Protein AF-A0AAW2RMV7-F1 (afdb_monomer_lite)

pLDDT: mean 80.66, std 19.2, range [28.12, 98.62]

Sequence (282 aa):
MGKAAREQLTRALNEHLNIIHETFQMLDQTPASSLEKVGWKEVIQMGEQVSKQATTVGMLYTGETPGVKALEENMVAYFNMLQGFLLLSHGSSMGAGPTLSSCIHETVKQVTDSSFMLLQEAVSSYGSQNKAQKLSIPRLVGAVWDACAALKKTPTTNVTAIGRAMTQVAVSMKDVLREMKELKPASSDPSDESSGEGSTKAVDKSNDDDDSCDGDLGNDLSPEEMKIVQLATAIVSEILVVVKELIRSITALLQQENSDGCAISVDSLEELLKLPRIWSTG

Foldseek 3Di:
DQPVLLVVLVVLLVVLLVVLVVLLVCLVPQDDPPAAQQALVVLLVLLVVLLVLLVVLLVLLPDDQHDSVSLSVSSVVNSVSLSVSSVSLSSLCHPADPLLSVLSSVLNVQLSVLSSQLSVLSSVCHPPPDPVSNPSSVVSSVSNVVSSVCSVVRDSDLLVSLLVLLVVLLVVLVVVLVVLVVAAAPPDDDPDDDDDDDDDDDDDDDDDDDDDDPDDDDPHDYPVVNVVSVVVSVVSVVVSVVSVVVSVVSVVVVVCVVPDDPPDPSVVSVVVSVVSVVVPPD

Secondary structure (DSSP, 8-state):
-HHHHHHHHHHHHHHHHHHHHHHHHGGGSPPPTTS----HHHHHHHHHHHHHHHHHHHHHTSSSPPPHHHHHHHHHHHHHHHHHHHHHHHHHTTT--HHHHHHHHHHHHHHHHHHHHHHHHHHHHTT---TTHHHHHHHHHHHHHHHHHHTTTS--SHHHHHHHHHHHHHHHHHHHHHHHHH--BPP--------------------------------PBPHHHHHHHHHHHHHHHHHHHHHHHHHHHHHHHHHHHTTS-----HHHHHHHHHHHHTTS--

InterPro domains:
  IPR026907 Cyclin-D1-binding protein 1-like [PTHR15492] (1-275)
  IPR049317 Cyclin-D1-binding protein 1-like, N-terminal [PF13324] (42-185)
  IPR049318 Cyclin-D1-binding protein 1-like, C-terminal [PF20936] (207-275)

Organism: NCBI:txid2727405

Radius of gyration: 30.05 Å; chains: 1; bounding box: 50×89×82 Å

Structure (mmCIF, N/CA/C/O backbone):
data_AF-A0AAW2RMV7-F1
#
_entry.id   AF-A0AAW2RMV7-F1
#
loop_
_atom_site.group_PDB
_atom_site.id
_atom_site.type_symbol
_atom_site.label_atom_id
_atom_site.label_alt_id
_atom_site.label_comp_id
_atom_site.label_asym_id
_atom_site.label_entity_id
_atom_site.label_seq_id
_atom_site.pdbx_PDB_ins_code
_atom_site.Cartn_x
_atom_site.Cartn_y
_atom_site.Cartn_z
_atom_site.occupancy
_atom_site.B_iso_or_equiv
_atom_site.auth_seq_id
_atom_site.auth_comp_id
_atom_site.auth_asym_id
_atom_site.auth_atom_id
_atom_site.pdbx_PDB_model_num
ATOM 1 N N . MET A 1 1 ? -20.349 15.100 29.005 1.00 57.53 1 MET A N 1
ATOM 2 C CA . MET A 1 1 ? -19.461 13.927 29.195 1.00 57.53 1 MET A CA 1
ATOM 3 C C . MET A 1 1 ? -18.541 13.634 28.005 1.00 57.53 1 MET A C 1
ATOM 5 O O . MET A 1 1 ? -17.475 13.089 28.237 1.00 57.53 1 MET A O 1
ATOM 9 N N . GLY A 1 2 ? -18.869 14.027 26.763 1.00 77.56 2 GLY A N 1
ATOM 10 C CA . GLY A 1 2 ? -18.046 13.684 25.586 1.00 77.56 2 GLY A CA 1
ATOM 11 C C . GLY A 1 2 ? -16.614 14.243 25.562 1.00 77.56 2 GLY A C 1
ATOM 12 O O . GLY A 1 2 ? -15.716 13.553 25.101 1.00 77.56 2 GLY A O 1
ATOM 13 N N . LYS A 1 3 ? -16.367 15.451 26.096 1.00 83.94 3 LYS A N 1
ATOM 14 C CA . LYS A 1 3 ? -15.040 16.098 26.020 1.00 83.94 3 LYS A CA 1
ATOM 15 C C . LYS A 1 3 ? -13.951 15.354 26.809 1.00 83.94 3 LYS A C 1
ATOM 17 O O . LYS A 1 3 ? -12.918 15.041 26.235 1.00 83.94 3 LYS A O 1
ATOM 22 N N . ALA A 1 4 ? -14.208 15.025 28.077 1.00 88.12 4 ALA A N 1
ATOM 23 C CA . ALA A 1 4 ? -13.249 14.306 28.925 1.00 88.12 4 ALA A CA 1
ATOM 24 C C . ALA A 1 4 ? -12.964 12.887 28.400 1.00 88.12 4 ALA A C 1
ATOM 26 O O . ALA A 1 4 ? -11.817 12.454 28.360 1.00 88.12 4 ALA A O 1
ATOM 27 N N . ALA A 1 5 ? -14.004 12.195 27.926 1.00 90.00 5 ALA A N 1
ATOM 28 C CA . ALA A 1 5 ? -13.872 10.891 27.281 1.00 90.00 5 ALA A CA 1
ATOM 29 C C . ALA A 1 5 ? -13.042 10.964 25.989 1.00 90.00 5 ALA A C 1
ATOM 31 O O . ALA A 1 5 ? -12.175 10.129 25.760 1.00 90.00 5 ALA A O 1
ATOM 32 N N . ARG A 1 6 ? -13.253 11.996 25.166 1.00 90.94 6 ARG A N 1
ATOM 33 C CA . ARG A 1 6 ? -12.448 12.223 23.964 1.00 90.94 6 ARG A CA 1
ATOM 34 C C . ARG A 1 6 ? -10.985 12.505 24.303 1.00 90.94 6 ARG A C 1
ATOM 36 O O . ARG A 1 6 ? -10.114 11.937 23.670 1.00 90.94 6 ARG A O 1
ATOM 43 N N . GLU A 1 7 ? -10.706 13.325 25.316 1.00 93.12 7 GLU A N 1
ATOM 44 C CA . GLU A 1 7 ? -9.334 13.601 25.777 1.00 93.12 7 GLU A CA 1
ATOM 45 C C . GLU A 1 7 ? -8.627 12.350 26.322 1.00 93.12 7 GLU A C 1
ATOM 47 O O . GLU A 1 7 ? -7.421 12.191 26.139 1.00 93.12 7 GLU A O 1
ATOM 52 N N . GLN A 1 8 ? -9.363 11.453 26.984 1.00 94.19 8 GLN A N 1
ATOM 53 C CA . GLN A 1 8 ? -8.859 10.140 27.388 1.00 94.19 8 GLN A CA 1
ATOM 54 C C . GLN A 1 8 ? -8.500 9.286 26.165 1.00 94.19 8 GLN A C 1
ATOM 56 O O . GLN A 1 8 ? -7.366 8.825 26.062 1.00 94.19 8 GLN A O 1
ATOM 61 N N . LEU A 1 9 ? -9.420 9.159 25.205 1.00 94.62 9 LEU A N 1
ATOM 62 C CA . LEU A 1 9 ? -9.194 8.417 23.962 1.00 94.62 9 LEU A CA 1
ATOM 63 C C . LEU A 1 9 ? -8.031 8.988 23.140 1.00 94.62 9 LEU A C 1
ATOM 65 O O . LEU A 1 9 ? -7.252 8.232 22.574 1.00 94.62 9 LEU A O 1
ATOM 69 N N . THR A 1 10 ? -7.878 10.314 23.091 1.00 95.62 10 THR A N 1
ATOM 70 C CA . THR A 1 10 ? -6.756 10.969 22.40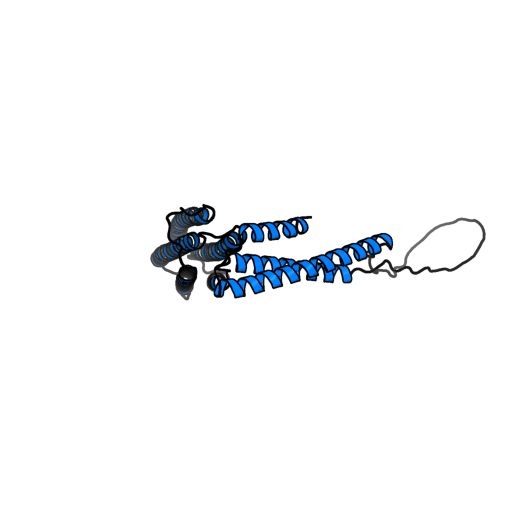5 1.00 95.62 10 THR A CA 1
ATOM 71 C C . THR A 1 10 ? -5.419 10.633 23.059 1.00 95.62 10 THR A C 1
ATOM 73 O O . THR A 1 10 ? -4.447 10.401 22.346 1.00 95.62 10 THR A O 1
ATOM 76 N N . ARG A 1 11 ? -5.351 10.580 24.396 1.00 95.44 11 ARG A N 1
ATOM 77 C CA . ARG A 1 11 ? -4.125 10.171 25.098 1.00 95.44 11 ARG A CA 1
ATOM 78 C C . ARG A 1 11 ? -3.759 8.721 24.786 1.00 95.44 11 ARG A C 1
ATOM 80 O O . ARG A 1 11 ? -2.639 8.488 24.346 1.00 95.44 11 ARG A O 1
ATOM 87 N N . ALA A 1 12 ? -4.717 7.800 24.909 1.00 94.44 12 ALA A N 1
ATOM 88 C CA . ALA A 1 12 ? -4.509 6.391 24.570 1.00 94.44 12 ALA A CA 1
ATOM 89 C C . ALA A 1 12 ? -4.070 6.209 23.104 1.00 94.44 12 ALA A C 1
ATOM 91 O O . ALA A 1 12 ? -3.127 5.477 22.815 1.00 94.44 12 ALA A O 1
ATOM 92 N N . LEU A 1 13 ? -4.701 6.937 22.176 1.00 96.44 13 LEU A N 1
ATOM 93 C CA . LEU A 1 13 ? -4.334 6.908 20.762 1.00 96.44 13 LEU A CA 1
ATOM 94 C C . LEU A 1 13 ? -2.888 7.356 20.540 1.00 96.44 13 LEU A C 1
ATOM 96 O O . LEU A 1 13 ? -2.147 6.675 19.840 1.00 96.44 13 LEU A O 1
ATOM 100 N N . ASN A 1 14 ? -2.475 8.474 21.136 1.00 95.94 14 ASN A N 1
ATOM 101 C CA . ASN A 1 14 ? -1.120 8.997 20.959 1.00 95.94 14 ASN A CA 1
ATOM 102 C C . ASN A 1 14 ? -0.045 8.045 21.500 1.00 95.94 14 ASN A C 1
ATOM 104 O O . ASN A 1 14 ? 1.003 7.905 20.874 1.00 95.94 14 ASN A O 1
ATOM 108 N N . GLU A 1 15 ? -0.303 7.366 22.622 1.00 95.00 15 GLU A N 1
ATOM 109 C CA . GLU A 1 15 ? 0.606 6.345 23.162 1.00 95.00 15 GLU A CA 1
ATOM 110 C C . GLU A 1 15 ? 0.829 5.214 22.150 1.00 95.00 15 GLU A C 1
ATOM 112 O O . GLU A 1 15 ? 1.970 4.862 21.847 1.00 95.00 15 GLU A O 1
ATOM 117 N N . HIS A 1 16 ? -0.247 4.704 21.549 1.00 94.69 16 HIS A N 1
ATOM 118 C CA . HIS A 1 16 ? -0.141 3.676 20.520 1.00 94.69 16 HIS A CA 1
ATOM 119 C C . HIS A 1 16 ? 0.500 4.171 19.217 1.00 94.69 16 HIS A C 1
ATOM 121 O O . HIS A 1 16 ? 1.302 3.449 18.624 1.00 94.69 16 HIS A O 1
ATOM 127 N N . LEU A 1 17 ? 0.179 5.390 18.767 1.00 94.44 17 LEU A N 1
ATOM 128 C CA . LEU A 1 17 ? 0.772 5.976 17.561 1.00 94.44 17 LEU A CA 1
ATOM 129 C C . LEU A 1 17 ? 2.296 6.075 17.679 1.00 94.44 17 LEU A C 1
ATOM 131 O O . LEU A 1 17 ? 2.991 5.750 16.719 1.00 94.44 17 LEU A O 1
ATOM 135 N N . ASN A 1 18 ? 2.810 6.456 18.851 1.00 94.12 18 ASN A N 1
ATOM 136 C CA . ASN A 1 18 ? 4.250 6.521 19.096 1.00 94.12 18 ASN A CA 1
ATOM 137 C C . ASN A 1 18 ? 4.907 5.138 18.978 1.00 94.12 18 ASN A C 1
ATOM 139 O O . ASN A 1 18 ? 5.884 4.995 18.247 1.00 94.12 18 ASN A O 1
ATOM 143 N N . ILE A 1 19 ? 4.325 4.106 19.602 1.00 93.69 19 ILE A N 1
ATOM 144 C CA . ILE A 1 19 ? 4.838 2.724 19.533 1.00 93.69 19 ILE A CA 1
ATOM 145 C C . ILE A 1 19 ? 4.877 2.220 18.086 1.00 93.69 19 ILE A C 1
ATOM 147 O O . ILE A 1 19 ? 5.853 1.601 17.653 1.00 93.69 19 ILE A O 1
ATOM 151 N N . ILE A 1 20 ? 3.819 2.478 17.315 1.00 94.81 20 ILE A N 1
ATOM 152 C CA . ILE A 1 20 ? 3.789 2.082 15.906 1.00 94.81 20 ILE A CA 1
ATOM 153 C C . ILE A 1 20 ? 4.795 2.876 15.090 1.00 94.81 20 ILE A C 1
ATOM 155 O O . ILE A 1 20 ? 5.429 2.288 14.225 1.00 94.81 20 ILE A O 1
ATOM 159 N N . HIS A 1 21 ? 4.967 4.171 15.345 1.00 93.25 21 HIS A N 1
ATOM 160 C CA . HIS A 1 21 ? 5.950 4.974 14.627 1.00 93.25 21 HIS A CA 1
ATOM 161 C C . HIS A 1 21 ? 7.375 4.457 14.864 1.00 93.25 21 HIS A C 1
ATOM 163 O O . HIS A 1 21 ? 8.118 4.264 13.905 1.00 93.25 21 HIS A O 1
ATOM 169 N N . GLU A 1 22 ? 7.725 4.139 16.112 1.00 91.62 22 GLU A N 1
ATOM 170 C CA . GLU A 1 22 ? 8.997 3.494 16.460 1.00 91.62 22 GLU A CA 1
ATOM 171 C C . GLU A 1 22 ? 9.147 2.129 15.772 1.00 91.62 22 GLU A C 1
ATOM 173 O O . GLU A 1 22 ? 10.191 1.823 15.199 1.00 91.62 22 GLU A O 1
ATOM 178 N N . THR A 1 23 ? 8.080 1.322 15.758 1.00 91.56 23 THR A N 1
ATOM 179 C CA . THR A 1 23 ? 8.082 0.017 15.077 1.00 91.56 23 THR A CA 1
ATOM 180 C C . THR A 1 23 ? 8.228 0.169 13.563 1.00 91.56 23 THR A C 1
ATOM 182 O O . THR A 1 23 ? 8.928 -0.609 12.924 1.00 91.56 23 THR A O 1
ATOM 185 N N . PHE A 1 24 ? 7.588 1.178 12.978 1.00 92.12 24 PHE A N 1
ATOM 186 C CA . PHE A 1 24 ? 7.631 1.461 11.551 1.00 92.12 24 PHE A CA 1
ATOM 187 C C . PHE A 1 24 ? 9.035 1.895 11.124 1.00 92.12 24 PHE A C 1
ATOM 189 O O . PHE A 1 24 ? 9.529 1.402 10.119 1.00 92.12 24 PHE A O 1
ATOM 196 N N . GLN A 1 25 ? 9.723 2.715 11.926 1.00 90.75 25 GLN A N 1
ATOM 197 C CA . GLN A 1 25 ? 11.123 3.089 11.683 1.00 90.75 25 GLN A CA 1
ATOM 198 C C . GLN A 1 25 ? 12.079 1.884 11.668 1.00 90.75 25 GLN A C 1
ATOM 200 O O . GLN A 1 25 ? 13.158 1.964 11.084 1.00 90.75 25 GLN A O 1
ATOM 205 N N . MET A 1 26 ? 11.710 0.745 12.269 1.00 85.94 26 MET A N 1
ATOM 206 C CA . MET A 1 26 ? 12.510 -0.477 12.132 1.00 85.94 26 MET A CA 1
ATOM 207 C C . MET A 1 26 ? 12.529 -1.009 10.692 1.00 85.94 26 MET A C 1
ATOM 209 O O . MET A 1 26 ? 13.478 -1.700 10.336 1.00 85.94 26 MET A O 1
ATOM 213 N N . LEU A 1 27 ? 11.548 -0.669 9.842 1.00 83.88 27 LEU A N 1
ATOM 214 C CA . LEU A 1 27 ? 11.550 -1.044 8.419 1.00 83.88 27 LEU A CA 1
ATOM 215 C C . LEU A 1 27 ? 12.723 -0.447 7.643 1.00 83.88 27 LEU A C 1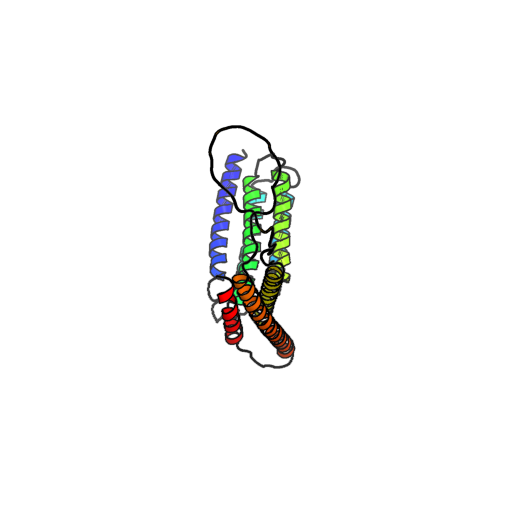
ATOM 217 O O . LEU A 1 27 ? 13.177 -1.063 6.682 1.00 83.88 27 LEU A O 1
ATOM 221 N N . ASP A 1 28 ? 13.228 0.705 8.080 1.00 81.62 28 ASP A N 1
ATOM 222 C CA . ASP A 1 28 ? 14.391 1.358 7.477 1.00 81.62 28 ASP A CA 1
ATOM 223 C C . ASP A 1 28 ? 15.716 0.710 7.910 1.00 81.62 28 ASP A C 1
ATOM 225 O O . ASP A 1 28 ? 16.774 0.981 7.340 1.00 81.62 28 ASP A O 1
ATOM 229 N N . GLN A 1 29 ? 15.680 -0.152 8.929 1.00 81.94 29 GLN A N 1
ATOM 230 C CA . GLN A 1 29 ? 16.861 -0.815 9.461 1.00 81.94 29 GLN A CA 1
ATOM 231 C C . GLN A 1 29 ? 17.076 -2.159 8.772 1.00 81.94 29 GLN A C 1
ATOM 233 O O . GLN A 1 29 ? 16.161 -2.978 8.663 1.00 81.94 29 GLN A O 1
ATOM 238 N N . THR A 1 30 ? 18.324 -2.427 8.380 1.00 73.50 30 THR A N 1
ATOM 239 C CA . THR A 1 30 ? 18.722 -3.735 7.854 1.00 73.50 30 THR A CA 1
ATOM 240 C C . THR A 1 30 ? 18.400 -4.819 8.886 1.00 73.50 30 THR A C 1
ATOM 242 O O . THR A 1 30 ? 18.932 -4.765 10.000 1.00 73.50 30 THR A O 1
ATOM 245 N N . PRO A 1 31 ? 17.555 -5.810 8.552 1.00 71.06 31 PRO A N 1
ATOM 246 C CA . PRO A 1 31 ? 17.256 -6.898 9.469 1.00 71.06 31 PRO A CA 1
ATOM 247 C C . PRO A 1 31 ? 18.530 -7.655 9.858 1.00 71.06 31 PRO A C 1
ATOM 249 O O . PRO A 1 31 ? 19.451 -7.800 9.049 1.00 71.06 31 PRO A O 1
ATOM 252 N N . ALA A 1 32 ? 18.589 -8.156 11.093 1.00 73.12 32 ALA A N 1
ATOM 253 C CA . ALA A 1 32 ? 19.739 -8.933 11.537 1.00 73.12 32 ALA A CA 1
ATOM 254 C C . ALA A 1 32 ? 19.898 -10.192 10.671 1.00 73.12 32 ALA A C 1
ATOM 256 O O . ALA A 1 32 ? 18.936 -10.913 10.418 1.00 73.12 32 ALA A O 1
ATOM 257 N N . SER A 1 33 ? 21.131 -10.494 10.262 1.00 63.88 33 SER A N 1
ATOM 258 C CA . SER A 1 33 ? 21.444 -11.617 9.366 1.00 63.88 33 SER A CA 1
ATOM 259 C C . SER A 1 33 ? 21.106 -13.001 9.934 1.00 63.88 33 SER A C 1
ATOM 261 O O . SER A 1 33 ? 21.109 -13.980 9.195 1.00 63.88 33 SER A O 1
ATOM 263 N N . SER A 1 34 ? 20.822 -13.093 11.236 1.00 68.62 34 SER A N 1
ATOM 264 C CA . SER A 1 34 ? 20.425 -14.320 11.928 1.00 68.62 34 SER A CA 1
ATOM 265 C C . SER A 1 34 ? 18.915 -14.585 11.935 1.00 68.62 34 SER A C 1
ATOM 267 O O . SER A 1 34 ? 18.504 -15.617 12.460 1.00 68.62 34 SER A O 1
ATOM 269 N N . LEU A 1 35 ? 18.082 -13.663 11.439 1.00 67.12 35 LEU A N 1
ATOM 270 C CA . LEU A 1 35 ? 16.628 -13.839 11.401 1.00 67.12 35 LEU A CA 1
ATOM 271 C C . LEU A 1 35 ? 16.202 -14.673 10.181 1.00 67.12 35 LEU A C 1
ATOM 273 O O . LEU A 1 35 ? 16.729 -14.523 9.080 1.00 67.12 35 LEU A O 1
ATOM 277 N N . GLU A 1 36 ? 15.216 -15.550 10.376 1.00 74.69 36 GLU A N 1
ATOM 278 C CA . GLU A 1 36 ? 14.624 -16.356 9.304 1.00 74.69 36 GLU A CA 1
ATOM 279 C C . GLU A 1 36 ? 13.638 -15.530 8.474 1.00 74.69 36 GLU A C 1
ATOM 281 O O . GLU A 1 36 ? 12.798 -14.808 9.020 1.00 74.69 36 GLU A O 1
ATOM 286 N N . LYS A 1 37 ? 13.745 -15.621 7.142 1.00 81.75 37 LYS A N 1
ATOM 287 C CA . LYS A 1 37 ? 12.892 -14.865 6.220 1.00 81.75 37 LYS A CA 1
ATOM 288 C C . LYS A 1 37 ? 11.435 -15.272 6.377 1.00 81.75 37 LYS A C 1
ATOM 290 O O . LYS A 1 37 ? 11.051 -16.387 6.041 1.00 81.75 37 LYS A O 1
ATOM 295 N N . VAL A 1 38 ? 10.633 -14.307 6.812 1.00 86.25 38 VAL A N 1
ATOM 296 C CA . VAL A 1 38 ? 9.178 -14.418 6.903 1.00 86.25 38 VAL A CA 1
ATOM 297 C C . VAL A 1 38 ? 8.590 -14.428 5.492 1.00 86.25 38 VAL A C 1
ATOM 299 O O . VAL A 1 38 ? 9.051 -13.715 4.593 1.00 86.25 38 VAL A O 1
ATOM 302 N N . GLY A 1 39 ? 7.575 -15.260 5.269 1.00 90.75 39 GLY A N 1
ATOM 303 C CA . GLY A 1 39 ? 6.912 -15.331 3.974 1.00 90.75 39 GLY A CA 1
ATOM 304 C C . GLY A 1 39 ? 5.955 -14.156 3.778 1.00 90.75 39 GLY A C 1
ATOM 305 O O . GLY A 1 39 ? 5.098 -13.906 4.619 1.00 90.75 39 GLY A O 1
ATOM 306 N N . TRP A 1 40 ? 5.972 -13.504 2.607 1.00 95.12 40 TRP A N 1
ATOM 307 C CA . TRP A 1 40 ? 5.030 -12.405 2.306 1.00 95.12 40 TRP A CA 1
ATOM 308 C C . TRP A 1 40 ? 3.547 -12.812 2.423 1.00 95.12 40 TRP A C 1
ATOM 310 O O . TRP A 1 40 ? 2.667 -11.990 2.668 1.00 95.12 40 TRP A O 1
ATOM 320 N N . LYS A 1 41 ? 3.246 -14.110 2.300 1.00 95.56 41 LYS A N 1
ATOM 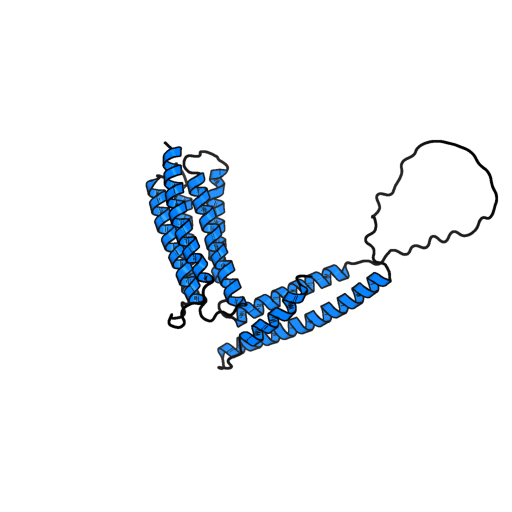321 C CA . LYS A 1 41 ? 1.904 -14.655 2.549 1.00 95.56 41 LYS A CA 1
ATOM 322 C C . LYS A 1 41 ? 1.422 -14.388 3.982 1.00 95.56 41 LYS A C 1
ATOM 324 O O . LYS A 1 41 ? 0.238 -14.119 4.172 1.00 95.56 41 LYS A O 1
ATOM 329 N N . GLU A 1 42 ? 2.316 -14.438 4.965 1.00 95.75 42 GLU A N 1
ATOM 330 C CA . GLU A 1 42 ? 2.008 -14.154 6.371 1.00 95.75 42 GLU A CA 1
ATOM 331 C C . GLU A 1 42 ? 1.706 -12.665 6.566 1.00 95.75 42 GLU A C 1
ATOM 333 O O . GLU A 1 42 ? 0.758 -12.318 7.269 1.00 95.75 42 GLU A O 1
ATOM 338 N N . VAL A 1 43 ? 2.421 -11.786 5.853 1.00 96.94 43 VAL A N 1
ATOM 339 C CA . VAL A 1 43 ? 2.135 -10.342 5.809 1.00 96.94 43 VAL A CA 1
ATOM 340 C C . VAL A 1 43 ? 0.743 -10.073 5.238 1.00 96.94 43 VAL A C 1
ATOM 342 O O . VAL A 1 43 ? -0.032 -9.330 5.837 1.00 96.94 43 VAL A O 1
ATOM 345 N N . ILE A 1 44 ? 0.383 -10.718 4.120 1.00 97.81 44 ILE A N 1
ATOM 346 C CA . ILE A 1 44 ? -0.959 -10.604 3.523 1.00 97.81 44 ILE A CA 1
ATOM 347 C C . ILE A 1 44 ? -2.029 -11.083 4.511 1.00 97.81 44 ILE A C 1
ATOM 349 O O . ILE A 1 44 ? -3.032 -10.398 4.707 1.00 97.81 44 ILE A O 1
ATOM 353 N N . GLN A 1 45 ? -1.820 -12.233 5.155 1.00 97.69 45 GLN A N 1
ATOM 354 C CA . GLN A 1 45 ? -2.763 -12.774 6.133 1.00 97.69 45 GLN A CA 1
ATOM 355 C C . GLN A 1 45 ? -2.935 -11.839 7.335 1.00 97.69 45 GLN A C 1
ATOM 357 O O . GLN A 1 45 ? -4.053 -11.669 7.824 1.00 97.69 45 GLN A O 1
ATOM 362 N N . MET A 1 46 ? -1.854 -11.212 7.804 1.00 97.88 46 MET A N 1
ATOM 363 C CA . MET A 1 46 ? -1.929 -10.225 8.876 1.00 97.88 46 MET A CA 1
ATOM 364 C C . MET A 1 46 ? -2.640 -8.943 8.422 1.00 97.88 46 MET A C 1
ATOM 366 O O . MET A 1 46 ? -3.486 -8.428 9.149 1.00 97.88 46 MET A O 1
ATOM 370 N N . GLY A 1 47 ? -2.400 -8.477 7.193 1.00 97.94 47 GLY A N 1
ATOM 371 C CA . GLY A 1 47 ? -3.155 -7.377 6.587 1.00 97.94 47 GLY A CA 1
ATOM 372 C C . GLY A 1 47 ? -4.661 -7.660 6.512 1.00 97.94 47 GLY A C 1
ATOM 373 O O . GLY A 1 47 ? -5.479 -6.785 6.787 1.00 97.94 47 GLY A O 1
ATOM 374 N N . GLU A 1 48 ? -5.064 -8.906 6.247 1.00 97.88 48 GLU A N 1
ATOM 375 C CA . GLU A 1 48 ? -6.476 -9.309 6.317 1.00 97.88 48 GLU A CA 1
ATOM 376 C C . GLU A 1 48 ? -7.045 -9.217 7.747 1.00 97.88 48 GLU A C 1
ATOM 378 O O . GLU A 1 48 ? -8.224 -8.897 7.911 1.00 97.88 48 GLU A O 1
ATOM 383 N N . GLN A 1 49 ? -6.236 -9.442 8.791 1.00 98.06 49 GLN A N 1
ATOM 384 C CA . GLN A 1 49 ? -6.660 -9.214 10.181 1.00 98.06 49 GLN A CA 1
ATOM 385 C C . GLN A 1 49 ? -6.798 -7.722 10.497 1.00 98.06 49 GLN A C 1
ATOM 387 O O . GLN A 1 49 ? -7.793 -7.330 11.104 1.00 98.06 49 GLN A O 1
ATOM 392 N N . VAL A 1 50 ? -5.872 -6.880 10.023 1.00 98.38 50 VAL A N 1
ATOM 393 C CA . VAL A 1 50 ? -5.983 -5.413 10.132 1.00 98.38 50 VAL A CA 1
ATOM 394 C C . VAL A 1 50 ? -7.275 -4.924 9.465 1.00 98.38 50 VAL A C 1
ATOM 396 O O . VAL A 1 50 ? -8.060 -4.201 10.075 1.00 98.38 50 VAL A O 1
ATOM 399 N N . SER A 1 51 ? -7.573 -5.407 8.256 1.00 98.06 51 SER A N 1
ATOM 400 C CA . SER A 1 51 ? -8.809 -5.094 7.525 1.00 98.06 51 SER A CA 1
ATOM 401 C C . SER A 1 51 ? -10.082 -5.532 8.268 1.00 98.06 51 SER A C 1
ATOM 403 O O . SER A 1 51 ? -11.083 -4.804 8.285 1.00 98.06 51 SER A O 1
ATOM 405 N N . LYS A 1 52 ? -10.073 -6.712 8.905 1.00 97.94 52 LYS A N 1
ATOM 406 C CA . LYS A 1 52 ? -11.185 -7.173 9.756 1.00 97.94 52 LYS A CA 1
ATOM 407 C C . LYS A 1 52 ? -11.349 -6.275 10.975 1.00 97.94 52 LYS A C 1
ATOM 409 O O . LYS A 1 52 ? -12.466 -5.878 11.291 1.00 97.94 52 LYS A O 1
ATOM 414 N N . GLN A 1 53 ? -10.248 -5.890 11.609 1.00 97.56 53 GLN A N 1
ATOM 415 C CA . GLN A 1 53 ? -10.281 -5.025 12.779 1.00 97.56 53 GLN A CA 1
ATOM 416 C C . GLN A 1 53 ? -10.774 -3.608 12.443 1.00 97.56 53 GLN A C 1
ATOM 418 O O . GLN A 1 53 ? -11.552 -3.040 13.209 1.00 97.56 53 GLN A O 1
ATOM 423 N N . ALA A 1 54 ? -10.447 -3.081 11.258 1.00 97.62 54 ALA A N 1
ATOM 424 C CA . ALA A 1 54 ? -11.041 -1.852 10.723 1.00 97.62 54 ALA A CA 1
ATOM 425 C C . ALA A 1 54 ? -12.559 -1.957 10.539 1.00 97.62 54 ALA A C 1
ATOM 427 O O . ALA A 1 54 ? -13.289 -1.010 10.825 1.00 97.62 54 ALA A O 1
ATOM 428 N N . THR A 1 55 ? -13.059 -3.129 10.144 1.00 96.69 55 THR A N 1
ATOM 429 C CA . THR A 1 55 ? -14.507 -3.380 10.074 1.00 96.69 55 THR A CA 1
ATOM 430 C C . THR A 1 55 ? -15.146 -3.278 11.457 1.00 96.69 55 THR A C 1
ATOM 432 O O . THR A 1 55 ? -16.186 -2.637 11.601 1.00 96.69 55 THR A O 1
ATOM 435 N N . THR A 1 56 ? -14.499 -3.831 12.488 1.00 95.50 56 THR A N 1
ATOM 436 C CA . THR A 1 56 ? -14.954 -3.705 13.879 1.00 95.50 56 THR A CA 1
ATOM 437 C C . THR A 1 56 ? -15.024 -2.239 14.313 1.00 95.50 56 THR A C 1
ATOM 439 O O . THR A 1 56 ? -16.032 -1.839 14.891 1.00 95.50 56 THR A O 1
ATOM 442 N N . VAL A 1 57 ? -14.015 -1.416 13.982 1.00 93.88 57 VAL A N 1
ATOM 443 C CA . VAL A 1 57 ? -14.060 0.043 14.223 1.00 93.88 57 VAL A CA 1
ATOM 444 C C . VAL A 1 57 ? -15.287 0.655 13.549 1.00 93.88 57 VAL A C 1
ATOM 446 O O . VAL A 1 57 ? -16.048 1.371 14.192 1.00 93.88 57 VAL A O 1
ATOM 449 N N . GLY A 1 58 ? -15.517 0.350 12.269 1.00 93.06 58 GLY A N 1
ATOM 450 C CA . GLY A 1 58 ? -16.670 0.861 11.525 1.00 93.06 58 GLY A CA 1
ATOM 451 C C . GLY A 1 58 ? -18.008 0.496 12.168 1.00 93.06 58 GLY A C 1
ATOM 452 O O . GLY A 1 58 ? -18.874 1.356 12.322 1.00 93.06 58 GLY A O 1
ATOM 453 N N . MET A 1 59 ? -18.156 -0.755 12.608 1.00 92.31 59 MET A N 1
ATOM 454 C CA . MET A 1 59 ? -19.363 -1.246 13.279 1.00 92.31 59 MET A CA 1
ATOM 455 C C . MET A 1 59 ? -19.627 -0.565 14.628 1.00 92.31 59 MET A C 1
ATOM 457 O O . MET A 1 59 ? -20.783 -0.378 14.997 1.00 92.31 59 MET A O 1
ATOM 461 N N . LEU A 1 60 ? -18.594 -0.123 15.352 1.00 90.44 60 LEU A N 1
ATOM 462 C CA . LEU A 1 60 ? -18.790 0.653 16.584 1.00 90.44 60 LEU A CA 1
ATOM 463 C C . LEU A 1 60 ? -19.494 1.997 16.329 1.00 90.44 60 LEU A C 1
ATOM 465 O O . LEU A 1 60 ? -20.122 2.536 17.236 1.00 90.44 60 LEU A O 1
ATOM 469 N N . TYR A 1 61 ? -19.425 2.522 15.103 1.00 87.50 61 TYR A N 1
ATOM 470 C CA . TYR A 1 61 ? -20.080 3.770 14.698 1.00 87.50 61 TYR A CA 1
ATOM 471 C C . TYR A 1 61 ? -21.402 3.544 13.951 1.00 87.50 61 TYR A C 1
ATOM 473 O O . TYR A 1 61 ? -22.065 4.512 13.562 1.00 87.50 61 TYR A O 1
ATOM 481 N N . THR A 1 62 ? -21.835 2.290 13.766 1.00 83.44 62 THR A N 1
ATOM 482 C CA . THR A 1 62 ? -23.166 1.992 13.227 1.00 83.44 62 THR A CA 1
ATOM 483 C C . THR A 1 62 ? -24.204 2.047 14.347 1.00 83.44 62 THR A C 1
ATOM 485 O O . THR A 1 62 ? -24.407 1.072 15.062 1.00 83.44 62 THR A O 1
ATOM 488 N N . GLY A 1 63 ? -24.871 3.194 14.503 1.00 76.94 63 GLY A N 1
ATOM 489 C CA . GLY A 1 63 ? -25.991 3.359 15.437 1.00 76.94 63 GLY A CA 1
ATOM 490 C C . GLY A 1 63 ? -25.775 4.471 16.461 1.00 76.94 63 GLY A C 1
ATOM 491 O O . GLY A 1 63 ? -25.722 5.650 16.095 1.00 76.94 63 GLY A O 1
ATOM 492 N N . GLU A 1 64 ? -25.738 4.093 17.740 1.00 78.31 64 GLU A N 1
ATOM 493 C CA . GLU A 1 64 ? -25.539 4.999 18.875 1.00 78.31 64 GLU A CA 1
ATOM 494 C C . GLU A 1 64 ? -24.067 5.403 19.046 1.00 78.31 64 GLU A C 1
ATOM 496 O O . GLU A 1 64 ? -23.180 4.918 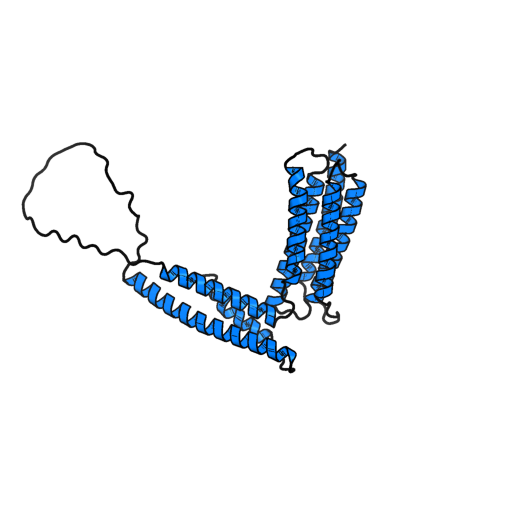18.348 1.00 78.31 64 GLU A O 1
ATOM 501 N N . THR A 1 65 ? -23.803 6.332 19.972 1.00 81.56 65 THR A N 1
ATOM 502 C CA . THR A 1 65 ? -22.419 6.717 20.282 1.00 81.56 65 THR A CA 1
ATOM 503 C C . THR A 1 65 ? -21.699 5.508 20.887 1.00 81.56 65 THR A C 1
ATOM 505 O O . THR A 1 65 ? -22.209 4.959 21.867 1.00 81.56 65 THR A O 1
ATOM 508 N N . PRO A 1 66 ? -20.533 5.097 20.360 1.00 86.38 66 PRO A N 1
ATOM 509 C CA . PRO A 1 66 ? -19.787 3.977 20.920 1.00 86.38 66 PRO A CA 1
ATOM 510 C C . PRO A 1 66 ? -19.422 4.220 22.387 1.00 86.38 66 PRO A C 1
ATOM 512 O O . PRO A 1 66 ? -19.224 5.356 22.815 1.00 86.38 66 PRO A O 1
ATOM 515 N N . GLY A 1 67 ? -19.306 3.152 23.175 1.00 88.88 67 GLY A N 1
ATOM 516 C CA . GLY A 1 67 ? -18.797 3.252 24.542 1.00 88.88 67 GLY A CA 1
ATOM 517 C C . GLY A 1 67 ? -17.289 3.517 24.556 1.00 88.88 67 GLY A C 1
ATOM 518 O O . GLY A 1 67 ? -16.552 2.873 23.812 1.00 88.88 67 GLY A O 1
ATOM 519 N N . VAL A 1 68 ? -16.815 4.406 25.440 1.00 91.44 68 VAL A N 1
ATOM 520 C CA . VAL A 1 68 ? -15.376 4.730 25.598 1.00 91.44 68 VAL A CA 1
ATOM 521 C C . VAL A 1 68 ? -14.527 3.470 25.735 1.00 91.44 68 VAL A C 1
ATOM 523 O O . VAL A 1 68 ? -13.570 3.287 24.995 1.00 91.44 68 VAL A O 1
ATOM 526 N N . LYS A 1 69 ? -14.928 2.568 26.637 1.00 92.38 69 LYS A N 1
ATOM 527 C CA . LYS A 1 69 ? -14.194 1.332 26.917 1.00 92.38 69 LYS A CA 1
ATOM 528 C C . LYS A 1 69 ? -14.106 0.414 25.693 1.00 92.38 69 LYS A C 1
ATOM 530 O O . LYS A 1 69 ? -13.052 -0.146 25.431 1.00 92.38 69 LYS A O 1
ATOM 535 N N . ALA A 1 70 ? -15.187 0.306 24.918 1.00 92.31 70 ALA A N 1
ATOM 536 C CA . ALA A 1 70 ? -15.199 -0.501 23.699 1.00 92.31 70 ALA A CA 1
ATOM 537 C C . ALA A 1 70 ? -14.246 0.067 22.635 1.00 92.31 70 ALA A C 1
ATOM 539 O O . ALA A 1 70 ? -13.586 -0.689 21.929 1.00 92.31 70 ALA A O 1
ATOM 540 N N . LEU A 1 71 ? -14.148 1.396 22.542 1.00 92.88 71 LEU A N 1
ATOM 541 C CA . LEU A 1 71 ? -13.188 2.082 21.679 1.00 92.88 71 LEU A CA 1
ATOM 542 C C . LEU A 1 71 ? -11.741 1.866 22.128 1.00 92.88 71 LEU A C 1
ATOM 544 O O . LEU A 1 71 ? -10.898 1.585 21.284 1.00 92.88 71 LEU A O 1
ATOM 548 N N . GLU A 1 72 ? -11.452 1.962 23.426 1.00 94.50 72 GLU A N 1
ATOM 549 C CA . GLU A 1 72 ? -10.111 1.702 23.972 1.00 94.50 72 GLU A CA 1
ATOM 550 C C . GLU A 1 72 ? -9.675 0.252 23.736 1.00 94.50 72 GLU A C 1
ATOM 552 O O . GLU A 1 72 ? -8.598 0.010 23.197 1.00 94.50 72 GLU A O 1
ATOM 557 N N . GLU A 1 73 ? -10.525 -0.723 24.066 1.00 94.69 73 GLU A N 1
ATOM 558 C CA . GLU A 1 73 ? -10.239 -2.147 23.844 1.00 94.69 73 GLU A CA 1
ATOM 559 C C . GLU A 1 73 ? -10.041 -2.456 22.355 1.00 94.69 73 GLU A C 1
ATOM 561 O O . GLU A 1 73 ? -9.130 -3.197 21.976 1.00 94.69 73 GLU A O 1
ATOM 566 N N . ASN A 1 74 ? -10.865 -1.853 21.493 1.00 94.19 74 ASN A N 1
ATOM 567 C CA . ASN A 1 74 ? -10.723 -1.995 20.052 1.00 94.19 74 ASN A CA 1
ATOM 568 C C . ASN A 1 74 ? -9.412 -1.386 19.539 1.00 94.19 74 ASN A C 1
ATOM 570 O O . ASN A 1 74 ? -8.754 -2.010 18.708 1.00 94.19 74 ASN A O 1
ATOM 574 N N . MET A 1 75 ? -9.027 -0.216 20.052 1.00 95.38 75 MET A N 1
ATOM 575 C CA . MET A 1 75 ? -7.790 0.478 19.707 1.00 95.38 75 MET A CA 1
ATOM 576 C C . MET A 1 75 ? -6.566 -0.361 20.082 1.00 95.38 75 MET A C 1
ATOM 578 O O . MET A 1 75 ? -5.707 -0.583 19.232 1.00 95.38 75 MET A O 1
ATOM 582 N N . VAL A 1 76 ? -6.535 -0.921 21.295 1.00 96.25 76 VAL A N 1
ATOM 583 C CA . VAL A 1 76 ? -5.478 -1.848 21.734 1.00 96.25 76 VAL A CA 1
ATOM 584 C C . VAL A 1 76 ? -5.387 -3.051 20.794 1.00 96.25 76 VAL A C 1
ATOM 586 O O . VAL A 1 76 ? -4.309 -3.376 20.297 1.00 96.25 76 VAL A O 1
ATOM 589 N N . ALA A 1 77 ? -6.518 -3.701 20.500 1.00 96.69 77 ALA A N 1
ATOM 590 C CA . ALA A 1 77 ? -6.545 -4.844 19.591 1.00 96.69 77 ALA A CA 1
ATOM 591 C C . ALA A 1 77 ? -6.074 -4.472 18.172 1.00 96.69 77 ALA A C 1
ATOM 593 O O . ALA A 1 77 ? -5.318 -5.225 17.561 1.00 96.69 77 ALA A O 1
ATOM 594 N N . TYR A 1 78 ? -6.472 -3.302 17.665 1.00 97.94 78 TYR A N 1
ATOM 595 C CA . TYR A 1 78 ? -6.051 -2.790 16.361 1.00 97.94 78 TYR A CA 1
ATOM 596 C C . TYR A 1 78 ? -4.546 -2.579 16.302 1.00 97.94 78 TYR A C 1
ATOM 598 O O . TYR A 1 78 ? -3.887 -3.082 15.392 1.00 97.94 78 TYR A O 1
ATOM 606 N N . PHE A 1 79 ? -3.990 -1.865 17.274 1.00 96.69 79 PHE A N 1
ATOM 607 C CA . PHE A 1 79 ? -2.571 -1.556 17.278 1.00 96.69 79 PHE A CA 1
ATOM 608 C C . PHE A 1 79 ? -1.695 -2.785 17.495 1.00 96.69 79 PHE A C 1
ATOM 610 O O . PHE A 1 79 ? -0.646 -2.875 16.869 1.00 96.69 79 PHE A O 1
ATOM 617 N N . ASN A 1 80 ? -2.154 -3.781 18.254 1.00 96.25 80 ASN A N 1
ATOM 618 C CA . ASN A 1 80 ? -1.457 -5.064 18.349 1.00 96.25 80 ASN A CA 1
ATOM 619 C C . ASN A 1 80 ? -1.399 -5.789 16.991 1.00 96.25 80 ASN A C 1
ATOM 621 O O . ASN A 1 80 ? -0.352 -6.319 16.619 1.00 96.25 80 ASN A O 1
ATOM 625 N N . MET A 1 81 ? -2.495 -5.780 16.220 1.00 97.06 81 MET A N 1
ATOM 626 C CA . MET A 1 81 ? -2.512 -6.352 14.863 1.00 97.06 81 MET A CA 1
ATOM 627 C C . MET A 1 81 ? -1.600 -5.570 13.914 1.00 97.06 81 MET A C 1
ATOM 629 O O . MET A 1 81 ? -0.850 -6.168 13.144 1.00 97.06 81 MET A O 1
ATOM 633 N N . LEU A 1 82 ? -1.629 -4.236 13.991 1.00 97.19 82 LEU A N 1
ATOM 634 C CA . LEU A 1 82 ? -0.791 -3.373 13.164 1.00 97.19 82 LEU A CA 1
ATOM 635 C C . LEU A 1 82 ? 0.698 -3.543 13.498 1.00 97.19 82 LEU A C 1
ATOM 637 O O . LEU A 1 82 ? 1.519 -3.639 12.593 1.00 97.19 82 LEU A O 1
ATOM 641 N N . GLN A 1 83 ? 1.051 -3.668 14.777 1.00 95.94 83 GLN A N 1
ATOM 642 C CA . GLN A 1 83 ? 2.419 -3.952 15.204 1.00 95.94 83 GLN A CA 1
ATOM 643 C C . GLN A 1 83 ? 2.889 -5.318 14.687 1.00 95.94 83 GLN A C 1
ATOM 645 O O . GLN A 1 83 ? 3.974 -5.416 14.117 1.00 95.94 83 GLN A O 1
ATOM 650 N N . GLY A 1 84 ? 2.058 -6.360 14.809 1.00 95.94 84 GLY A N 1
ATOM 651 C CA . GLY A 1 84 ? 2.350 -7.677 14.234 1.00 95.94 84 GLY A CA 1
ATOM 652 C C . GLY A 1 84 ? 2.549 -7.626 12.716 1.00 95.94 84 GLY A C 1
ATOM 653 O O . GLY A 1 84 ? 3.477 -8.238 12.190 1.00 95.94 84 GLY A O 1
ATOM 654 N N . PHE A 1 85 ? 1.732 -6.841 12.010 1.00 97.69 85 PHE A N 1
ATOM 655 C CA . PHE A 1 85 ? 1.877 -6.596 10.574 1.00 97.69 85 PHE A CA 1
ATOM 656 C C . PHE A 1 85 ? 3.224 -5.948 10.224 1.00 97.69 85 PHE A C 1
ATOM 658 O O . PHE A 1 85 ? 3.893 -6.408 9.296 1.00 97.69 85 PHE A O 1
ATOM 665 N N . LEU A 1 86 ? 3.652 -4.927 10.972 1.00 96.12 86 LEU A N 1
ATOM 666 C CA . LEU A 1 86 ? 4.942 -4.268 10.752 1.00 96.12 86 LEU A CA 1
ATOM 667 C C . LEU A 1 86 ? 6.123 -5.214 10.979 1.00 96.12 86 LEU A C 1
ATOM 669 O O . LEU A 1 86 ? 7.031 -5.261 10.153 1.00 96.12 86 LEU A O 1
ATOM 673 N N . LEU A 1 87 ? 6.083 -6.011 12.048 1.00 93.56 87 LEU A N 1
ATOM 674 C CA . LEU A 1 87 ? 7.136 -6.982 12.359 1.00 93.56 87 LEU A CA 1
ATOM 675 C C . LEU A 1 87 ? 7.263 -8.060 11.272 1.00 93.56 87 LEU A C 1
ATOM 677 O O . LEU A 1 87 ? 8.368 -8.365 10.827 1.00 93.56 87 LEU A O 1
ATOM 681 N N . LEU A 1 88 ? 6.139 -8.603 10.789 1.00 94.19 88 LEU A N 1
ATOM 682 C CA . LEU A 1 88 ? 6.146 -9.571 9.683 1.00 94.19 88 LEU A CA 1
ATOM 683 C C . LEU A 1 88 ? 6.640 -8.941 8.374 1.00 94.19 88 LEU A C 1
ATOM 685 O O . LEU A 1 88 ? 7.339 -9.591 7.591 1.00 94.19 88 LEU A O 1
ATOM 689 N N . SER A 1 89 ? 6.291 -7.674 8.137 1.00 94.62 89 SER A N 1
ATOM 690 C CA . SER A 1 89 ? 6.744 -6.926 6.962 1.00 94.62 89 SER A CA 1
ATOM 691 C C . SER A 1 89 ? 8.257 -6.722 6.986 1.00 94.62 89 SER A C 1
ATOM 693 O O . SER A 1 89 ? 8.919 -6.984 5.985 1.00 94.62 89 SER A O 1
ATOM 695 N N . HIS A 1 90 ? 8.814 -6.351 8.143 1.00 91.81 90 HIS A N 1
ATOM 696 C CA . HIS A 1 90 ? 10.260 -6.231 8.348 1.00 91.81 90 HIS A CA 1
ATOM 697 C C . HIS A 1 90 ? 10.990 -7.551 8.090 1.00 91.81 90 HIS A C 1
ATOM 699 O O . HIS A 1 90 ? 11.939 -7.586 7.307 1.00 91.81 90 HIS A O 1
ATOM 705 N N . GLY A 1 91 ? 10.488 -8.659 8.646 1.00 90.56 91 GLY A N 1
ATOM 706 C CA . GLY A 1 91 ? 11.044 -9.990 8.386 1.00 90.56 91 GLY A CA 1
ATOM 707 C C . GLY A 1 91 ? 10.963 -10.410 6.912 1.00 90.56 91 GLY A C 1
ATOM 708 O O . GLY A 1 91 ? 11.843 -11.112 6.413 1.00 90.56 91 GLY A O 1
ATOM 709 N N . SER A 1 92 ? 9.945 -9.953 6.180 1.00 89.62 92 SER A N 1
ATOM 710 C CA . SER A 1 92 ? 9.795 -10.255 4.750 1.00 89.62 92 SER A CA 1
ATOM 711 C C . SER A 1 92 ? 10.727 -9.434 3.853 1.00 89.62 92 SER A C 1
ATOM 713 O O . SER A 1 92 ? 11.062 -9.880 2.752 1.00 89.62 92 SER A O 1
ATOM 715 N N . SER A 1 93 ? 11.193 -8.274 4.328 1.00 88.62 93 SER A N 1
ATOM 716 C CA . SER A 1 93 ? 12.188 -7.432 3.648 1.00 88.62 93 SER A CA 1
ATOM 717 C C . SER A 1 93 ? 13.607 -8.013 3.685 1.00 88.62 93 SER A C 1
ATOM 719 O O . SER A 1 93 ? 14.526 -7.445 3.096 1.00 88.62 93 SER A O 1
ATOM 721 N N . MET A 1 94 ? 13.826 -9.158 4.338 1.00 86.31 94 MET A N 1
ATOM 722 C CA . MET A 1 94 ? 15.144 -9.791 4.368 1.00 86.31 94 MET A CA 1
ATOM 723 C C . MET A 1 94 ? 15.614 -10.240 2.981 1.00 86.31 94 MET A C 1
ATOM 725 O O . MET A 1 94 ? 14.936 -10.985 2.261 1.00 86.31 94 MET A O 1
ATOM 729 N N . GLY A 1 95 ? 16.807 -9.764 2.612 1.00 83.69 95 GLY A N 1
ATOM 730 C CA . GLY A 1 95 ? 17.396 -9.954 1.285 1.00 83.69 95 GLY A CA 1
ATOM 731 C C . GLY A 1 95 ? 16.753 -9.101 0.184 1.00 83.69 95 GLY A C 1
ATOM 732 O O . GLY A 1 95 ? 17.010 -9.344 -0.997 1.00 83.69 95 GLY A O 1
ATOM 733 N N . ALA A 1 96 ? 15.901 -8.132 0.533 1.00 87.88 96 ALA A N 1
ATOM 734 C CA . ALA A 1 96 ? 15.375 -7.176 -0.430 1.00 87.88 96 ALA A CA 1
ATOM 735 C C . ALA A 1 96 ? 16.460 -6.170 -0.837 1.00 87.88 96 ALA A C 1
ATOM 737 O O . ALA A 1 96 ? 17.080 -5.528 0.009 1.00 87.88 96 ALA A O 1
ATOM 738 N N . GLY A 1 97 ? 16.662 -6.022 -2.145 1.00 88.00 97 GLY A N 1
ATOM 739 C CA . GLY A 1 97 ? 17.402 -4.907 -2.720 1.00 88.00 97 GLY A CA 1
ATOM 740 C C . GLY A 1 97 ? 16.622 -3.594 -2.572 1.00 88.00 97 GLY A C 1
ATOM 741 O O . GLY A 1 97 ? 15.442 -3.611 -2.194 1.00 88.00 97 GLY A O 1
ATOM 742 N N . PRO A 1 98 ? 17.250 -2.444 -2.871 1.00 89.75 98 PRO A N 1
ATOM 743 C CA . PRO A 1 98 ? 16.641 -1.125 -2.712 1.00 89.75 98 PRO A CA 1
ATOM 744 C C . PRO A 1 98 ? 15.261 -0.985 -3.364 1.00 89.75 98 PRO A C 1
ATOM 746 O O . PRO A 1 98 ? 14.357 -0.400 -2.766 1.00 89.75 98 PRO A O 1
ATOM 749 N N . THR A 1 99 ? 15.065 -1.545 -4.561 1.00 91.25 99 THR A N 1
ATOM 750 C CA . THR A 1 99 ? 13.797 -1.410 -5.286 1.00 91.25 99 THR A CA 1
ATOM 751 C C . THR A 1 99 ? 12.682 -2.218 -4.630 1.00 91.25 99 THR A C 1
ATOM 753 O O . THR A 1 99 ? 11.589 -1.693 -4.411 1.00 91.25 99 THR A O 1
ATOM 756 N N . LEU A 1 100 ? 12.946 -3.475 -4.256 1.00 91.88 100 LEU A N 1
ATOM 757 C CA . LEU A 1 100 ? 11.960 -4.293 -3.543 1.00 91.88 100 LEU A CA 1
ATOM 758 C C . LEU A 1 100 ? 11.644 -3.710 -2.162 1.00 91.88 100 LEU A C 1
ATOM 760 O O . LEU A 1 100 ? 10.472 -3.616 -1.801 1.00 91.88 100 LEU A O 1
ATOM 764 N N . SER A 1 101 ? 12.673 -3.289 -1.421 1.00 92.19 101 SER A N 1
ATOM 765 C CA . SER A 1 101 ? 12.517 -2.669 -0.102 1.00 92.19 101 SER A CA 1
ATOM 766 C C . SER A 1 101 ? 11.629 -1.426 -0.183 1.00 92.19 101 SER A C 1
ATOM 768 O O . SER A 1 101 ? 10.662 -1.312 0.566 1.00 92.19 101 SER A O 1
ATOM 770 N N . SER A 1 102 ? 11.853 -0.561 -1.181 1.00 92.62 102 SER A N 1
ATOM 771 C CA . SER A 1 102 ? 11.006 0.608 -1.436 1.00 92.62 102 SER A CA 1
ATOM 772 C C . SER A 1 102 ? 9.543 0.231 -1.701 1.00 92.62 102 SER A C 1
ATOM 774 O O . SER A 1 102 ? 8.651 0.868 -1.148 1.00 92.62 102 SER A O 1
ATOM 776 N N . CYS A 1 103 ? 9.272 -0.797 -2.517 1.00 93.94 103 CYS A N 1
ATOM 777 C CA . CYS A 1 103 ? 7.901 -1.249 -2.788 1.00 93.94 103 CYS A CA 1
ATOM 778 C C . CYS A 1 103 ? 7.201 -1.810 -1.539 1.00 93.94 103 CYS A C 1
ATOM 780 O O . CYS A 1 103 ? 6.008 -1.566 -1.329 1.00 93.94 103 CYS A O 1
ATOM 782 N N . ILE A 1 104 ? 7.928 -2.579 -0.721 1.00 94.50 104 ILE A N 1
ATOM 783 C CA . ILE A 1 104 ? 7.416 -3.102 0.549 1.00 94.50 104 ILE A CA 1
ATOM 784 C C . ILE A 1 104 ? 7.113 -1.934 1.484 1.00 94.50 104 ILE A C 1
ATOM 786 O O . ILE A 1 104 ? 5.981 -1.810 1.949 1.00 94.50 104 ILE A O 1
ATOM 790 N N . HIS A 1 105 ? 8.086 -1.049 1.697 1.00 94.44 105 HIS A N 1
ATOM 791 C CA . HIS A 1 105 ? 7.960 0.104 2.576 1.00 94.44 105 HIS A CA 1
ATOM 792 C C . HIS A 1 105 ? 6.769 0.989 2.185 1.00 94.44 105 HIS A C 1
ATOM 794 O O . HIS A 1 105 ? 5.955 1.334 3.036 1.00 94.44 105 HIS A O 1
ATOM 800 N N . GLU A 1 106 ? 6.603 1.301 0.897 1.00 95.12 106 GLU A N 1
ATOM 801 C CA . GLU A 1 106 ? 5.470 2.086 0.395 1.00 95.12 106 GLU A CA 1
ATOM 802 C C . GLU A 1 106 ? 4.118 1.424 0.704 1.00 95.12 106 GLU A C 1
ATOM 804 O O . GLU A 1 106 ? 3.210 2.076 1.224 1.00 95.12 106 GLU A O 1
ATOM 809 N N . THR A 1 107 ? 3.989 0.117 0.457 1.00 96.38 107 THR A N 1
ATOM 810 C CA . THR A 1 107 ? 2.724 -0.590 0.717 1.00 96.38 107 THR A CA 1
ATOM 811 C C . THR A 1 107 ? 2.420 -0.655 2.218 1.00 96.38 107 THR A C 1
ATOM 813 O O . THR A 1 107 ? 1.290 -0.429 2.652 1.00 96.38 107 THR A O 1
ATOM 816 N N . VAL A 1 108 ? 3.436 -0.937 3.034 1.00 97.12 108 VAL A N 1
ATOM 817 C CA . VAL A 1 108 ? 3.319 -1.017 4.496 1.00 97.12 108 VAL A CA 1
ATOM 818 C C . VAL A 1 108 ? 2.972 0.350 5.088 1.00 97.12 108 VAL A C 1
ATOM 820 O O . VAL A 1 108 ? 2.115 0.447 5.975 1.00 97.12 108 VAL A O 1
ATOM 823 N N . LYS A 1 109 ? 3.556 1.421 4.541 1.00 96.69 109 LYS A N 1
ATOM 824 C CA . LYS A 1 109 ? 3.216 2.805 4.876 1.00 96.69 109 LYS A CA 1
ATOM 825 C C . LYS A 1 109 ? 1.755 3.103 4.571 1.00 96.69 109 LYS A C 1
ATOM 827 O O . LYS A 1 109 ? 1.066 3.649 5.422 1.00 96.69 109 LYS A O 1
ATOM 832 N N . GLN A 1 110 ? 1.249 2.691 3.410 1.00 97.88 110 GLN A N 1
ATOM 833 C CA . GLN A 1 110 ? -0.145 2.926 3.031 1.00 97.88 110 GLN A CA 1
ATOM 834 C C . GLN A 1 110 ? -1.141 2.271 4.007 1.00 97.88 110 GLN A C 1
ATOM 836 O O . GLN A 1 110 ? -2.134 2.894 4.396 1.00 97.88 110 GLN A O 1
ATOM 841 N N . VAL A 1 111 ? -0.878 1.033 4.444 1.00 98.38 111 VAL A N 1
ATOM 842 C CA . VAL A 1 111 ? -1.698 0.343 5.462 1.00 98.38 111 VAL A CA 1
ATOM 843 C C . VAL A 1 111 ? -1.629 1.065 6.811 1.00 98.38 111 VAL A C 1
ATOM 845 O O . VAL A 1 111 ? -2.650 1.237 7.481 1.00 98.38 111 VAL A O 1
ATOM 848 N N . THR A 1 112 ? -0.441 1.530 7.197 1.00 97.56 112 THR A N 1
ATOM 849 C CA . THR A 1 112 ? -0.216 2.249 8.461 1.00 97.56 112 THR A CA 1
ATOM 850 C C . THR A 1 112 ? -0.918 3.609 8.466 1.00 97.56 112 THR A C 1
ATOM 852 O O . THR A 1 112 ? -1.709 3.887 9.366 1.00 97.56 112 THR A O 1
ATOM 855 N N . ASP A 1 113 ? -0.722 4.417 7.423 1.00 97.56 113 ASP A N 1
ATOM 856 C CA . ASP A 1 113 ? -1.310 5.752 7.289 1.00 97.56 113 ASP A CA 1
ATOM 857 C C . ASP A 1 113 ? -2.842 5.686 7.244 1.00 97.56 113 ASP A C 1
ATOM 859 O O . ASP A 1 113 ? -3.524 6.419 7.961 1.00 97.56 113 ASP A O 1
ATOM 863 N N . SER A 1 114 ? -3.411 4.774 6.446 1.00 98.31 114 SER A N 1
ATOM 864 C CA . SER A 1 114 ? -4.871 4.596 6.378 1.00 98.31 114 SER A CA 1
ATOM 865 C C . SER A 1 114 ? -5.463 4.164 7.724 1.00 98.31 114 SER A C 1
ATOM 867 O O . SER A 1 114 ? -6.515 4.669 8.126 1.00 98.31 114 SER A O 1
ATOM 869 N N . SER A 1 115 ? -4.760 3.299 8.462 1.00 98.19 115 SER A N 1
ATOM 870 C CA . SER A 1 115 ? -5.143 2.886 9.816 1.00 98.19 115 SER A CA 1
ATOM 871 C C . SER A 1 115 ? -5.111 4.048 10.810 1.00 98.19 115 SER A C 1
ATOM 873 O O . SER A 1 115 ? -6.035 4.209 11.609 1.00 98.19 115 SER A O 1
ATOM 875 N N . PHE A 1 116 ? -4.075 4.888 10.748 1.00 97.25 116 PHE A N 1
ATOM 876 C CA . PHE A 1 116 ? -3.954 6.068 11.603 1.00 97.25 116 PHE A CA 1
ATOM 877 C C . PHE A 1 116 ? -5.087 7.052 11.341 1.00 97.25 116 PHE A C 1
ATOM 879 O O . PHE A 1 116 ? -5.741 7.489 12.287 1.00 97.25 116 PHE A O 1
ATOM 886 N N . MET A 1 117 ? -5.371 7.335 10.069 1.00 96.88 117 MET A N 1
ATOM 887 C CA . MET A 1 117 ? -6.470 8.216 9.676 1.00 96.88 117 MET A CA 1
ATOM 888 C C . MET A 1 117 ? -7.817 7.703 10.200 1.00 96.88 117 MET A C 1
ATOM 890 O O . MET A 1 117 ? -8.599 8.485 10.740 1.00 96.88 117 MET A O 1
ATOM 894 N N . LEU A 1 118 ? -8.081 6.393 10.102 1.00 97.06 118 LEU A N 1
ATOM 895 C CA . LEU A 1 118 ? -9.296 5.776 10.642 1.00 97.06 118 LEU A CA 1
ATOM 896 C C . LEU A 1 118 ? -9.425 5.978 12.159 1.00 97.06 118 LEU A C 1
ATOM 898 O O . LEU A 1 118 ? -10.475 6.413 12.634 1.00 97.06 118 LEU A O 1
ATOM 902 N N . LEU A 1 119 ? -8.374 5.675 12.924 1.00 96.38 119 LEU A N 1
ATOM 903 C CA . LEU A 1 119 ? -8.408 5.748 14.389 1.00 96.38 119 LEU A CA 1
ATOM 904 C C . LEU A 1 119 ? -8.443 7.196 14.900 1.00 96.38 119 LEU A C 1
ATOM 906 O O . LEU A 1 119 ? -9.170 7.498 15.848 1.00 96.38 119 LEU A O 1
ATOM 910 N N . GLN A 1 120 ? -7.727 8.110 14.242 1.00 95.19 120 GLN A N 1
ATOM 911 C CA . GLN A 1 120 ? -7.793 9.544 14.529 1.00 95.19 120 GLN A CA 1
ATOM 912 C C . GLN A 1 120 ? -9.195 10.102 14.288 1.00 95.19 120 GLN A C 1
ATOM 914 O O . GLN A 1 120 ? -9.715 10.837 15.132 1.00 95.19 120 GLN A O 1
ATOM 919 N N . GLU A 1 121 ? -9.831 9.734 13.175 1.00 94.00 121 GLU A N 1
ATOM 920 C CA . GLU A 1 121 ? -11.194 10.171 12.876 1.00 94.00 121 GLU A CA 1
ATOM 921 C C . GLU A 1 121 ? -12.209 9.556 13.845 1.00 94.00 121 GLU A C 1
ATOM 923 O O . GLU A 1 121 ? -13.123 10.256 14.285 1.00 94.00 121 GLU A O 1
ATOM 928 N N . ALA A 1 122 ? -12.036 8.287 14.236 1.00 92.56 122 ALA A N 1
ATOM 929 C CA . ALA A 1 122 ? -12.878 7.640 15.240 1.00 92.56 122 ALA A CA 1
ATOM 930 C C . ALA A 1 122 ? -12.838 8.426 16.560 1.00 92.56 122 ALA A C 1
ATOM 932 O O . ALA A 1 122 ? -13.872 8.905 17.040 1.00 92.56 122 ALA A O 1
ATOM 933 N N . VAL A 1 123 ? -11.643 8.667 17.103 1.00 93.31 123 VAL A N 1
ATOM 934 C CA . VAL A 1 123 ? -11.477 9.439 18.343 1.00 93.31 123 VAL A CA 1
ATOM 935 C C . VAL A 1 123 ? -12.012 10.867 18.193 1.00 93.31 123 VAL A C 1
ATOM 937 O O . VAL A 1 123 ? -12.733 11.349 19.067 1.00 93.31 123 VAL A O 1
ATOM 940 N N . SER A 1 124 ? -11.734 11.540 17.075 1.00 91.19 124 SER A N 1
ATOM 941 C CA . SER A 1 124 ? -12.184 12.920 16.830 1.00 91.19 124 SER A CA 1
ATOM 942 C C . SER A 1 124 ? -13.705 13.043 16.721 1.00 91.19 124 SER A C 1
ATOM 944 O O . SER A 1 124 ? -14.286 14.030 17.183 1.00 91.19 124 SER A O 1
ATOM 946 N N . SER A 1 125 ? -14.353 12.024 16.156 1.00 89.19 125 SER A N 1
ATOM 947 C CA . SER A 1 125 ? -15.806 11.936 15.996 1.00 89.19 125 SER A CA 1
ATOM 948 C C . SER A 1 125 ? -16.529 11.505 17.274 1.00 89.19 125 SER A C 1
ATOM 950 O O . SER A 1 125 ? -17.759 11.563 17.332 1.00 89.19 125 SER A O 1
ATOM 952 N N . TYR A 1 126 ? -15.802 11.099 18.321 1.00 89.00 126 TYR A N 1
ATOM 953 C CA . TYR A 1 126 ? -16.407 10.660 19.573 1.00 89.00 126 TYR A CA 1
ATOM 954 C C . TYR A 1 126 ? -17.276 11.755 20.212 1.00 89.00 126 TYR A C 1
ATOM 956 O O . TYR A 1 126 ? -16.814 12.859 20.516 1.00 89.00 126 TYR A O 1
ATOM 964 N N . GLY A 1 127 ? -18.552 11.435 20.449 1.00 82.31 127 GLY A N 1
ATOM 965 C CA . GLY A 1 127 ? -19.527 12.353 21.043 1.00 82.31 127 GLY A CA 1
ATOM 966 C C . GLY A 1 127 ? -19.990 13.489 20.121 1.00 82.31 127 GLY A C 1
ATOM 967 O O . GLY A 1 127 ? -20.700 14.382 20.585 1.00 82.31 127 GLY A O 1
ATOM 968 N N . SER A 1 128 ? -19.611 13.468 18.839 1.00 78.44 128 SER A N 1
ATOM 969 C CA . SER A 1 128 ? -20.107 14.395 17.82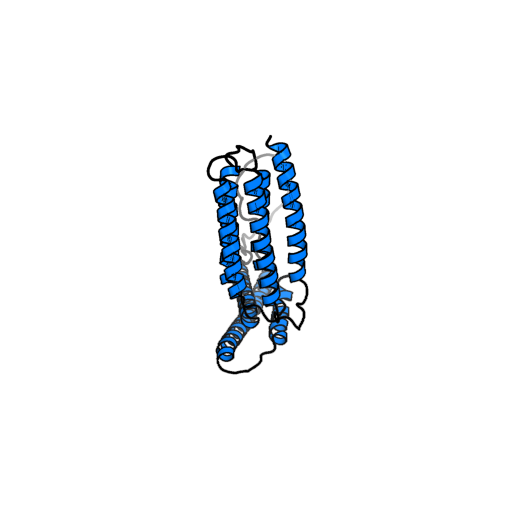1 1.00 78.44 128 SER A CA 1
ATOM 970 C C . SER A 1 128 ? -21.318 13.807 17.091 1.00 78.44 128 SER A C 1
ATOM 972 O O . SER A 1 128 ? -21.337 12.631 16.739 1.00 78.44 128 SER A O 1
ATOM 974 N N . GLN A 1 129 ? -22.338 14.631 16.832 1.00 67.31 129 GLN A N 1
ATOM 975 C CA . GLN A 1 129 ? -23.538 14.236 16.076 1.00 67.31 129 GLN A CA 1
ATOM 976 C C . GLN A 1 129 ? -23.509 14.705 14.610 1.00 67.31 129 GLN A C 1
ATOM 978 O O . GLN A 1 129 ? -24.542 14.726 13.936 1.00 67.31 129 GLN A O 1
ATOM 983 N N . ASN A 1 130 ? -22.344 15.107 14.094 1.00 70.31 130 ASN A N 1
ATOM 984 C CA . ASN A 1 130 ? -22.243 15.645 12.742 1.00 70.31 130 ASN A CA 1
ATOM 985 C C . ASN A 1 130 ? -22.525 14.562 11.679 1.00 70.31 130 ASN A C 1
ATOM 987 O O . ASN A 1 130 ? -21.854 13.533 11.612 1.00 70.31 130 ASN A O 1
ATOM 991 N N . LYS A 1 131 ? -23.502 14.818 10.798 1.00 66.69 131 LYS A N 1
ATOM 992 C CA . LYS A 1 131 ? -23.871 13.916 9.695 1.00 66.69 131 LYS A CA 1
ATOM 993 C C . LYS A 1 131 ? -22.730 13.703 8.690 1.00 66.69 131 LYS A C 1
ATOM 995 O O . LYS A 1 131 ? -22.649 12.623 8.119 1.00 66.69 131 LYS A O 1
ATOM 1000 N N . ALA A 1 132 ? -21.837 14.679 8.507 1.00 65.81 132 ALA A N 1
ATOM 1001 C CA . ALA A 1 132 ? -20.662 14.528 7.644 1.00 65.81 132 ALA A CA 1
ATOM 1002 C C . ALA A 1 132 ? -19.636 13.532 8.226 1.00 65.81 132 ALA A C 1
ATOM 1004 O O . ALA A 1 132 ? -19.070 12.733 7.485 1.00 65.81 132 ALA A O 1
ATOM 1005 N N . GLN A 1 133 ? -19.475 13.506 9.556 1.00 65.62 133 GLN A N 1
ATOM 1006 C CA . GLN A 1 133 ? -18.630 12.526 10.258 1.00 65.62 133 GLN A CA 1
ATOM 1007 C C . GLN A 1 133 ? -19.225 11.110 10.247 1.00 65.62 133 GLN A C 1
ATOM 1009 O O . GLN A 1 133 ? -18.495 10.128 10.321 1.00 65.62 133 GLN A O 1
ATOM 1014 N N . LYS A 1 134 ? -20.546 10.959 10.068 1.00 66.56 134 LYS A N 1
ATOM 1015 C CA . LYS A 1 134 ? -21.147 9.624 9.883 1.00 66.56 134 LYS A CA 1
ATOM 1016 C C . LYS A 1 134 ? -20.694 8.929 8.596 1.00 66.56 134 LYS A C 1
ATOM 1018 O O . LYS A 1 134 ? -20.743 7.706 8.532 1.00 66.56 134 LYS A O 1
ATOM 1023 N N . LEU A 1 135 ? -20.272 9.685 7.580 1.00 80.12 135 LEU A N 1
ATOM 1024 C CA . LEU A 1 135 ? -19.798 9.130 6.308 1.00 80.12 135 LEU A CA 1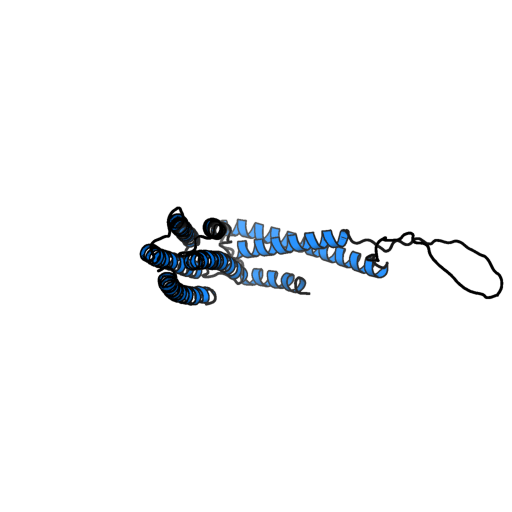
ATOM 1025 C C . LEU A 1 135 ? -18.270 8.993 6.250 1.00 80.12 135 LEU A C 1
ATOM 1027 O O . LEU A 1 135 ? -17.766 8.256 5.401 1.00 80.12 135 LEU A O 1
ATOM 1031 N N . SER A 1 136 ? -17.526 9.661 7.141 1.00 90.38 136 SER A N 1
ATOM 1032 C CA . SER A 1 136 ? -16.060 9.606 7.143 1.00 90.38 136 SER A CA 1
ATOM 1033 C C . SER A 1 136 ? -15.548 8.240 7.597 1.00 90.38 136 SER A C 1
ATOM 1035 O O . SER A 1 136 ? -14.695 7.674 6.915 1.00 90.38 136 SER A O 1
ATOM 1037 N N . ILE A 1 137 ? -16.113 7.669 8.667 1.00 92.19 137 ILE A N 1
ATOM 1038 C CA . ILE A 1 137 ? -15.682 6.367 9.198 1.00 92.19 137 ILE A CA 1
ATOM 1039 C C . ILE A 1 137 ? -15.830 5.240 8.160 1.00 92.19 137 ILE A C 1
ATOM 1041 O O . ILE A 1 137 ? -14.820 4.600 7.873 1.00 92.19 137 ILE A O 1
ATOM 1045 N N . PRO A 1 138 ? -16.996 5.013 7.511 1.00 93.62 138 PRO A N 1
ATOM 1046 C CA . PRO A 1 138 ? -17.103 3.979 6.477 1.00 93.62 138 PRO A CA 1
ATOM 1047 C C . PRO A 1 138 ? -16.126 4.179 5.312 1.00 93.62 138 PRO A C 1
ATOM 1049 O O . PRO A 1 138 ? -15.540 3.214 4.825 1.00 93.62 138 PRO A O 1
ATOM 1052 N N . ARG A 1 139 ? -15.901 5.432 4.890 1.00 95.19 139 ARG A N 1
ATOM 1053 C CA . ARG A 1 139 ? -14.934 5.752 3.832 1.00 95.19 139 ARG A CA 1
ATOM 1054 C C . ARG A 1 139 ? -13.503 5.395 4.243 1.00 95.19 139 ARG A C 1
ATOM 1056 O O . ARG A 1 139 ? -12.761 4.850 3.435 1.00 95.19 139 ARG A O 1
ATOM 1063 N N . LEU A 1 140 ? -13.115 5.697 5.481 1.00 96.94 140 LEU A N 1
ATOM 1064 C CA . LEU A 1 140 ? -11.781 5.387 6.003 1.00 96.94 140 LEU A CA 1
ATOM 1065 C C . LEU A 1 140 ? -11.578 3.884 6.212 1.00 96.94 140 LEU A C 1
ATOM 1067 O O . LEU A 1 140 ? -10.497 3.382 5.925 1.00 96.94 140 LEU A O 1
ATOM 1071 N N . VAL A 1 141 ? -12.620 3.149 6.616 1.00 97.31 141 VAL A N 1
ATOM 1072 C CA . VAL A 1 141 ? -12.588 1.677 6.625 1.00 97.31 141 VAL A CA 1
ATOM 1073 C C . VAL A 1 141 ? -12.325 1.139 5.216 1.00 97.31 141 VAL A C 1
ATOM 1075 O O . VAL A 1 141 ? -11.453 0.290 5.051 1.00 97.31 141 VAL A O 1
ATOM 1078 N N . GLY A 1 142 ? -13.003 1.683 4.199 1.00 97.75 142 GLY A N 1
ATOM 1079 C CA . GLY A 1 142 ? -12.741 1.347 2.795 1.00 97.75 142 GLY A CA 1
ATOM 1080 C C . GLY A 1 142 ? -11.294 1.622 2.374 1.00 97.75 142 GLY A C 1
ATOM 1081 O O . GLY A 1 142 ? -10.663 0.764 1.768 1.00 97.75 142 GLY A O 1
ATOM 1082 N N . ALA A 1 143 ? -10.722 2.758 2.781 1.00 98.31 143 ALA A N 1
ATOM 1083 C CA . ALA A 1 143 ? -9.322 3.074 2.494 1.00 98.31 143 ALA A CA 1
ATOM 1084 C C . ALA A 1 143 ? -8.339 2.061 3.116 1.00 98.31 143 ALA A C 1
ATOM 1086 O O . ALA A 1 143 ? -7.358 1.687 2.473 1.00 98.31 143 ALA A O 1
ATOM 1087 N N . VAL A 1 144 ? -8.609 1.577 4.337 1.00 98.62 144 VAL A N 1
ATOM 1088 C CA . VAL A 1 144 ? -7.811 0.504 4.958 1.00 98.62 144 VAL A CA 1
ATOM 1089 C C . VAL A 1 144 ? -7.955 -0.804 4.180 1.00 98.62 144 VAL A C 1
ATOM 1091 O O . VAL A 1 144 ? -6.962 -1.501 3.970 1.00 98.62 144 VAL A O 1
ATOM 1094 N N . TRP A 1 145 ? -9.166 -1.148 3.731 1.00 98.44 145 TRP A N 1
ATOM 1095 C CA . TRP A 1 145 ? -9.398 -2.349 2.922 1.00 98.44 145 TRP A CA 1
ATOM 1096 C C . TRP A 1 145 ? -8.622 -2.305 1.610 1.00 98.44 145 TRP A C 1
ATOM 1098 O O . TRP A 1 145 ? -7.953 -3.279 1.270 1.00 98.44 145 TRP A O 1
ATOM 1108 N N . ASP A 1 146 ? -8.663 -1.173 0.910 1.00 98.50 146 ASP A N 1
ATOM 1109 C CA . ASP A 1 146 ? -7.943 -0.981 -0.346 1.00 98.50 146 ASP A CA 1
ATOM 1110 C C . ASP A 1 146 ? -6.425 -1.087 -0.139 1.00 98.50 146 ASP A C 1
ATOM 1112 O O . ASP A 1 146 ? -5.742 -1.777 -0.902 1.00 98.50 146 ASP A O 1
ATOM 1116 N N . ALA A 1 147 ? -5.900 -0.485 0.935 1.00 98.44 147 ALA A N 1
ATOM 1117 C CA . ALA A 1 147 ? -4.489 -0.594 1.302 1.00 98.44 147 ALA A CA 1
ATOM 1118 C C . ALA A 1 147 ? -4.086 -2.045 1.628 1.00 98.44 147 ALA A C 1
ATOM 1120 O O . ALA A 1 147 ? -3.072 -2.541 1.137 1.00 98.44 147 ALA A O 1
ATOM 1121 N N . CYS A 1 148 ? -4.904 -2.773 2.396 1.00 98.31 148 CYS A N 1
ATOM 1122 C CA . CYS A 1 148 ? -4.646 -4.182 2.708 1.00 98.31 148 CYS A CA 1
ATOM 1123 C C . CYS A 1 148 ? -4.764 -5.076 1.461 1.00 98.31 148 CYS A C 1
ATOM 1125 O O . CYS A 1 148 ? -3.997 -6.023 1.293 1.00 98.31 148 CYS A O 1
ATOM 1127 N N . ALA A 1 149 ? -5.689 -4.776 0.546 1.00 97.81 149 ALA A N 1
ATOM 1128 C CA . ALA A 1 149 ? -5.828 -5.492 -0.718 1.00 97.81 149 ALA A CA 1
ATOM 1129 C C . ALA A 1 149 ? -4.622 -5.264 -1.646 1.00 97.81 149 ALA A C 1
ATOM 1131 O O . ALA A 1 149 ? -4.228 -6.179 -2.378 1.00 97.81 149 ALA A O 1
ATOM 1132 N N . ALA A 1 150 ? -4.003 -4.080 -1.593 1.00 97.00 150 ALA A N 1
ATOM 1133 C CA . ALA A 1 150 ? -2.805 -3.754 -2.360 1.00 97.00 150 ALA A CA 1
ATOM 1134 C C . ALA A 1 150 ? -1.595 -4.634 -1.993 1.00 97.00 150 ALA A C 1
ATOM 1136 O O . ALA A 1 150 ? -0.787 -4.917 -2.878 1.00 97.00 150 ALA A O 1
ATOM 1137 N N . LEU A 1 151 ? -1.524 -5.185 -0.770 1.00 97.12 151 LEU A N 1
ATOM 1138 C CA . LEU A 1 151 ? -0.468 -6.127 -0.350 1.00 97.12 151 LEU A CA 1
ATOM 1139 C C . LEU A 1 151 ? -0.339 -7.339 -1.281 1.00 97.12 151 LEU A C 1
ATOM 1141 O O . LEU A 1 151 ? 0.761 -7.838 -1.518 1.00 97.12 151 LEU A O 1
ATOM 1145 N N . LYS A 1 152 ? -1.459 -7.807 -1.848 1.00 95.69 152 LYS A N 1
ATOM 1146 C CA . LYS A 1 152 ? -1.483 -8.933 -2.802 1.00 95.69 152 LYS A CA 1
ATOM 1147 C C . LYS A 1 152 ? -0.810 -8.584 -4.125 1.00 95.69 152 LYS A C 1
ATOM 1149 O O . LYS A 1 152 ? -0.417 -9.474 -4.874 1.00 95.69 152 LYS A O 1
ATOM 1154 N N . LYS A 1 153 ? -0.714 -7.291 -4.431 1.00 95.19 153 LYS A N 1
ATOM 1155 C CA . LYS A 1 153 ? -0.065 -6.782 -5.631 1.00 95.19 153 LYS A CA 1
ATOM 1156 C C . LYS A 1 153 ? 1.398 -6.459 -5.380 1.00 95.19 153 LYS A C 1
ATOM 1158 O O . LYS A 1 153 ? 2.101 -6.363 -6.373 1.00 95.19 153 LYS A O 1
ATOM 1163 N N . THR A 1 154 ? 1.882 -6.300 -4.151 1.00 95.31 154 THR A N 1
ATOM 1164 C CA . THR A 1 154 ? 3.290 -5.970 -3.869 1.00 95.31 154 THR A CA 1
ATOM 1165 C C . THR A 1 154 ? 4.232 -7.039 -4.445 1.00 95.31 154 THR A C 1
ATOM 1167 O O . THR A 1 154 ? 3.949 -8.233 -4.314 1.00 95.31 154 THR A O 1
ATOM 1170 N N . PRO A 1 155 ? 5.322 -6.657 -5.140 1.00 92.56 155 PRO A N 1
ATOM 1171 C CA . PRO A 1 155 ? 6.311 -7.626 -5.605 1.00 92.56 155 PRO A CA 1
ATOM 1172 C C . PRO A 1 155 ? 6.947 -8.354 -4.413 1.00 92.56 155 PRO A C 1
ATOM 1174 O O . PRO A 1 155 ? 7.187 -7.747 -3.377 1.00 92.56 155 PRO A O 1
ATOM 1177 N N . THR A 1 156 ? 7.235 -9.647 -4.567 1.00 90.62 156 THR A N 1
ATOM 1178 C CA . THR A 1 156 ? 7.811 -10.491 -3.500 1.00 90.62 156 THR A CA 1
ATOM 1179 C C . THR A 1 156 ? 9.266 -10.892 -3.756 1.00 90.62 156 THR A C 1
ATOM 1181 O O . THR A 1 156 ? 9.901 -11.497 -2.893 1.00 90.62 156 THR A O 1
ATOM 1184 N N . THR A 1 157 ? 9.803 -10.563 -4.936 1.00 88.19 157 THR A N 1
ATOM 1185 C CA . THR A 1 157 ? 11.191 -10.832 -5.338 1.00 88.19 157 THR A CA 1
ATOM 1186 C C . THR A 1 157 ? 11.823 -9.591 -5.960 1.00 88.19 157 THR A C 1
ATOM 1188 O O . THR A 1 157 ? 11.126 -8.763 -6.555 1.00 88.19 157 THR A O 1
ATOM 1191 N N . ASN A 1 158 ? 13.152 -9.474 -5.844 1.00 88.12 158 ASN A N 1
ATOM 1192 C CA . ASN A 1 158 ? 13.913 -8.344 -6.387 1.00 88.12 158 ASN A CA 1
ATOM 1193 C C . ASN A 1 158 ? 13.706 -8.213 -7.897 1.00 88.12 158 ASN A C 1
ATOM 1195 O O . ASN A 1 158 ? 13.389 -7.137 -8.393 1.00 88.12 158 ASN A O 1
ATOM 1199 N N . VAL A 1 159 ? 13.776 -9.334 -8.616 1.00 85.31 159 VAL A N 1
ATOM 1200 C CA . VAL A 1 159 ? 13.602 -9.365 -10.071 1.00 85.31 159 VAL A CA 1
ATOM 1201 C C . VAL A 1 159 ? 12.205 -8.878 -10.481 1.00 85.31 159 VAL A C 1
ATOM 1203 O O . VAL A 1 159 ? 12.081 -8.065 -11.397 1.00 85.31 159 VAL A O 1
ATOM 1206 N N . THR A 1 160 ? 11.148 -9.285 -9.765 1.00 87.94 160 THR A N 1
ATOM 1207 C CA . THR A 1 160 ? 9.780 -8.800 -10.034 1.00 87.94 160 THR A CA 1
ATOM 1208 C C . THR A 1 160 ? 9.648 -7.301 -9.764 1.00 87.94 160 THR A C 1
ATOM 1210 O O . THR A 1 160 ? 9.017 -6.590 -10.548 1.00 87.94 160 THR A O 1
ATOM 1213 N N . ALA A 1 161 ? 10.229 -6.805 -8.667 1.00 90.56 161 ALA A N 1
ATOM 1214 C CA . ALA A 1 161 ? 10.193 -5.383 -8.328 1.00 90.56 161 ALA A CA 1
ATOM 1215 C C . ALA A 1 161 ? 10.899 -4.537 -9.401 1.00 90.56 161 ALA A C 1
ATOM 1217 O O . ALA A 1 161 ? 10.332 -3.562 -9.896 1.00 90.56 161 ALA A O 1
ATOM 1218 N N . ILE A 1 162 ? 12.082 -4.972 -9.837 1.00 87.88 162 ILE A N 1
ATOM 1219 C CA . ILE A 1 162 ? 12.867 -4.298 -10.875 1.00 87.88 162 ILE A CA 1
ATOM 1220 C C . ILE A 1 162 ? 12.148 -4.334 -12.226 1.00 87.88 162 ILE A C 1
ATOM 1222 O O . ILE A 1 162 ? 12.017 -3.300 -12.877 1.00 87.88 162 ILE A O 1
ATOM 1226 N N . GLY A 1 163 ? 11.603 -5.486 -12.631 1.00 86.62 163 GLY A N 1
ATOM 1227 C CA . GLY A 1 163 ? 10.833 -5.601 -13.873 1.00 86.62 163 GLY A CA 1
ATOM 1228 C C . GLY A 1 163 ? 9.629 -4.650 -13.919 1.00 86.62 163 GLY A C 1
ATOM 1229 O O . GLY A 1 163 ? 9.343 -4.041 -14.955 1.00 86.62 163 GLY A O 1
ATOM 1230 N N . ARG A 1 164 ? 8.952 -4.446 -12.781 1.00 89.75 164 ARG A N 1
ATOM 1231 C CA . ARG A 1 164 ? 7.870 -3.457 -12.658 1.00 89.75 164 ARG A CA 1
ATOM 1232 C C . ARG A 1 164 ? 8.375 -2.023 -12.740 1.00 89.75 164 ARG A C 1
ATOM 1234 O O . ARG A 1 164 ? 7.782 -1.233 -13.470 1.00 89.75 164 ARG A O 1
ATOM 1241 N N . ALA A 1 165 ? 9.469 -1.698 -12.053 1.00 89.69 165 ALA A N 1
ATOM 1242 C CA . ALA A 1 165 ? 10.085 -0.376 -12.134 1.00 89.69 165 ALA A CA 1
ATOM 1243 C C . ALA A 1 165 ? 10.491 -0.037 -13.579 1.00 89.69 165 ALA A C 1
ATOM 1245 O O . ALA A 1 165 ? 10.170 1.039 -14.079 1.00 89.69 165 ALA A O 1
ATOM 1246 N N . MET A 1 166 ? 11.095 -0.985 -14.301 1.00 85.75 166 MET A N 1
ATOM 1247 C CA . MET A 1 166 ? 11.420 -0.817 -15.720 1.00 85.75 166 MET A CA 1
ATOM 1248 C C . MET A 1 166 ? 10.182 -0.643 -16.600 1.00 85.75 166 MET A C 1
ATOM 1250 O O . MET A 1 166 ? 10.185 0.178 -17.516 1.00 85.75 166 MET A O 1
ATOM 1254 N N . THR A 1 167 ? 9.107 -1.381 -16.319 1.00 89.25 167 THR A N 1
ATOM 1255 C CA . THR A 1 167 ? 7.833 -1.211 -17.031 1.00 89.25 167 THR A CA 1
ATOM 1256 C C . THR A 1 167 ? 7.285 0.205 -16.840 1.00 89.25 167 THR A C 1
ATOM 1258 O O . THR A 1 167 ? 6.843 0.815 -17.811 1.00 89.25 167 THR A O 1
ATOM 1261 N N . GLN A 1 168 ? 7.379 0.762 -15.629 1.00 88.88 168 GLN A N 1
ATOM 1262 C CA . GLN A 1 168 ? 6.966 2.139 -15.355 1.00 88.88 168 GLN A CA 1
ATOM 1263 C C . GLN A 1 168 ? 7.819 3.163 -16.118 1.00 88.88 168 GLN A C 1
ATOM 1265 O O . GLN A 1 168 ? 7.269 4.098 -16.698 1.00 88.88 168 GLN A O 1
ATOM 1270 N N . VAL A 1 169 ? 9.141 2.959 -16.188 1.00 87.38 169 VAL A N 1
ATOM 1271 C CA . VAL A 1 169 ? 10.041 3.781 -17.018 1.00 87.38 169 VAL A CA 1
ATOM 1272 C C . VAL A 1 169 ? 9.613 3.736 -18.488 1.00 87.38 169 VAL A C 1
ATOM 1274 O O . VAL A 1 169 ? 9.497 4.778 -19.129 1.00 87.38 169 VAL A O 1
ATOM 1277 N N . ALA A 1 170 ? 9.311 2.550 -19.023 1.00 86.25 170 ALA A N 1
ATOM 1278 C CA . ALA A 1 170 ? 8.866 2.401 -20.407 1.00 86.25 170 ALA A CA 1
ATOM 1279 C C . ALA A 1 170 ? 7.524 3.098 -20.680 1.00 86.25 170 ALA A C 1
ATOM 1281 O O . ALA A 1 170 ? 7.343 3.671 -21.753 1.00 86.25 170 ALA A O 1
ATOM 1282 N N . VAL A 1 171 ? 6.577 3.046 -19.736 1.00 89.00 171 VAL A N 1
ATOM 1283 C CA . VAL A 1 171 ? 5.298 3.769 -19.840 1.00 89.00 171 VAL A CA 1
ATOM 1284 C C . VAL A 1 171 ? 5.540 5.278 -19.849 1.00 89.00 171 VAL A C 1
ATOM 1286 O O . VAL A 1 171 ? 5.085 5.939 -20.775 1.00 89.00 171 VAL A O 1
ATOM 1289 N N . SER A 1 172 ? 6.343 5.795 -18.916 1.00 89.44 172 SER A N 1
ATOM 1290 C CA . SER A 1 172 ? 6.692 7.220 -18.861 1.00 89.44 172 SER A CA 1
ATOM 1291 C C . SER A 1 172 ? 7.364 7.705 -20.151 1.00 89.44 172 SER A C 1
ATOM 1293 O O . SER A 1 172 ? 6.952 8.714 -20.713 1.00 89.44 172 SER A O 1
ATOM 1295 N N . MET A 1 173 ? 8.318 6.948 -20.704 1.00 89.25 173 MET A N 1
ATOM 1296 C CA . MET A 1 173 ? 8.936 7.277 -21.997 1.00 89.25 173 MET A CA 1
ATOM 1297 C C . MET A 1 173 ? 7.928 7.266 -23.154 1.00 89.25 173 MET A C 1
ATOM 1299 O O . MET A 1 173 ? 8.032 8.076 -24.071 1.00 89.25 173 MET A O 1
ATOM 1303 N N . LYS A 1 174 ? 6.940 6.359 -23.136 1.00 88.38 174 LYS A N 1
ATOM 1304 C CA . LYS A 1 174 ? 5.863 6.346 -24.140 1.00 88.38 174 LYS A CA 1
ATOM 1305 C C . LYS A 1 174 ? 4.961 7.571 -24.025 1.00 88.38 174 LYS A C 1
ATOM 1307 O O . LYS A 1 174 ? 4.532 8.068 -25.063 1.00 88.38 174 LYS A O 1
ATOM 1312 N N . ASP A 1 175 ? 4.676 8.022 -22.809 1.00 90.19 175 ASP A N 1
ATOM 1313 C CA . ASP A 1 175 ? 3.883 9.226 -22.570 1.00 90.19 175 ASP A CA 1
ATOM 1314 C C . ASP A 1 175 ? 4.638 10.479 -23.035 1.00 90.19 175 ASP A C 1
ATOM 1316 O O . ASP A 1 175 ? 4.087 11.240 -23.825 1.00 90.19 175 ASP A O 1
ATOM 1320 N N . VAL A 1 176 ? 5.930 10.610 -22.708 1.00 90.00 176 VAL A N 1
ATOM 1321 C CA . VAL A 1 176 ? 6.792 11.695 -23.222 1.00 90.00 176 VAL A CA 1
ATOM 1322 C C . VAL A 1 176 ? 6.835 11.690 -24.753 1.00 90.00 176 VAL A C 1
ATOM 1324 O O . VAL A 1 176 ? 6.654 12.722 -25.387 1.00 90.00 176 VAL A O 1
ATOM 1327 N N . LEU A 1 177 ? 7.005 10.526 -25.390 1.00 89.44 177 LEU A N 1
ATOM 1328 C CA . LEU A 1 177 ? 6.983 10.431 -26.856 1.00 89.44 177 LEU A CA 1
ATOM 1329 C C . LEU A 1 177 ? 5.635 10.799 -27.472 1.00 89.44 177 LEU A C 1
ATOM 1331 O O . LEU A 1 177 ? 5.603 11.222 -28.627 1.00 89.44 177 LEU A O 1
ATOM 1335 N N . ARG A 1 178 ? 4.528 10.567 -26.763 1.00 92.25 178 ARG A N 1
ATOM 1336 C CA . ARG A 1 178 ? 3.207 11.016 -27.207 1.00 92.25 178 ARG A CA 1
ATOM 1337 C C . ARG A 1 178 ? 3.153 12.541 -27.152 1.00 92.25 178 ARG A C 1
ATOM 1339 O O . ARG A 1 178 ? 2.868 13.145 -28.176 1.00 92.25 178 ARG A O 1
ATOM 1346 N N . GLU A 1 179 ? 3.516 13.132 -26.017 1.00 89.31 179 GLU A N 1
ATOM 1347 C CA . GLU A 1 179 ? 3.523 14.586 -25.808 1.00 89.31 179 GLU A CA 1
ATOM 1348 C C . GLU A 1 179 ? 4.426 15.309 -26.821 1.00 89.31 179 GLU A C 1
ATOM 1350 O O . GLU A 1 179 ? 4.004 16.267 -27.460 1.00 89.31 179 GLU A O 1
ATOM 1355 N N . MET A 1 180 ? 5.633 14.795 -27.078 1.00 87.38 180 MET A N 1
ATOM 1356 C CA . MET A 1 180 ? 6.556 15.384 -28.059 1.00 87.38 180 MET A CA 1
ATOM 1357 C C . MET A 1 180 ? 6.025 15.349 -29.499 1.00 87.38 180 MET A C 1
ATOM 1359 O O . MET A 1 180 ? 6.387 16.200 -30.307 1.00 87.38 180 MET A O 1
ATOM 1363 N N . LYS A 1 181 ? 5.174 14.374 -29.839 1.00 85.81 181 LYS A N 1
ATOM 1364 C CA . LYS A 1 181 ? 4.554 14.265 -31.172 1.00 85.81 181 LYS A CA 1
ATOM 1365 C C . LYS A 1 181 ? 3.354 15.189 -31.354 1.00 85.81 181 LYS A C 1
ATOM 1367 O O . LYS A 1 181 ? 2.923 15.377 -32.488 1.00 85.81 181 LYS A O 1
ATOM 1372 N N . GLU A 1 182 ? 2.809 15.727 -30.268 1.00 88.44 182 GLU A N 1
ATOM 1373 C CA . GLU A 1 182 ? 1.697 16.681 -30.298 1.00 88.44 182 GLU A CA 1
ATOM 1374 C C . GLU A 1 182 ? 2.180 18.128 -30.516 1.00 88.44 182 GLU A C 1
ATOM 1376 O O . GLU A 1 182 ? 1.369 19.002 -30.823 1.00 88.44 182 GLU A O 1
ATOM 1381 N N . LEU A 1 183 ? 3.495 18.376 -30.428 1.00 84.44 183 LEU A N 1
ATOM 1382 C CA . LEU A 1 183 ? 4.112 19.682 -30.670 1.00 84.44 183 LEU A CA 1
ATOM 1383 C C . LEU A 1 183 ? 4.001 20.097 -32.146 1.00 84.44 183 LEU A C 1
ATOM 1385 O O . LEU A 1 183 ? 4.307 19.320 -33.056 1.00 84.44 183 LEU A O 1
ATOM 1389 N N . LYS A 1 184 ? 3.583 21.346 -32.381 1.00 79.69 184 LYS A N 1
ATOM 1390 C CA . LYS A 1 184 ? 3.388 21.924 -33.717 1.00 79.69 184 LYS A CA 1
ATOM 1391 C C . LYS A 1 184 ? 4.475 22.963 -34.045 1.00 79.69 184 LYS A C 1
ATOM 1393 O O . LYS A 1 184 ? 4.943 23.662 -33.144 1.00 79.69 184 LYS A O 1
ATOM 1398 N N . PRO A 1 185 ? 4.897 23.063 -35.319 1.00 72.94 185 PRO A N 1
ATOM 1399 C CA . PRO A 1 185 ? 5.749 24.156 -35.778 1.00 72.94 185 PRO A CA 1
ATOM 1400 C C . PRO A 1 185 ? 4.948 25.455 -35.920 1.00 72.94 185 PRO A C 1
ATOM 1402 O O . PRO A 1 185 ? 3.755 25.404 -36.219 1.00 72.94 185 PRO A O 1
ATOM 1405 N N . ALA A 1 186 ? 5.633 26.595 -35.800 1.00 65.62 186 ALA A N 1
ATOM 1406 C CA . ALA A 1 186 ? 5.055 27.914 -36.061 1.00 65.62 186 ALA A CA 1
ATOM 1407 C C . ALA A 1 186 ? 4.409 27.968 -37.436 1.00 65.62 186 ALA A C 1
ATOM 1409 O O . ALA A 1 186 ? 5.061 27.697 -38.453 1.00 65.62 186 ALA A O 1
ATOM 1410 N N . SER A 1 187 ? 3.115 28.307 -37.456 1.00 60.12 187 SER A N 1
ATOM 1411 C CA . SER A 1 187 ? 2.422 28.588 -38.706 1.00 60.12 187 SER A CA 1
ATOM 1412 C C . SER A 1 187 ? 3.175 29.722 -39.400 1.00 60.12 187 SER A C 1
ATOM 1414 O O . SER A 1 187 ? 3.346 30.815 -38.860 1.00 60.12 187 SER A O 1
ATOM 1416 N N . SER A 1 188 ? 3.728 29.420 -40.566 1.00 49.75 188 SER A N 1
ATOM 1417 C CA . SER A 1 188 ? 4.411 30.389 -41.410 1.00 49.75 188 SER A CA 1
ATOM 1418 C C . SER A 1 188 ? 3.414 30.793 -42.479 1.00 49.75 188 SER A C 1
ATOM 1420 O O . SER A 1 188 ? 3.414 30.208 -43.556 1.00 49.75 188 SER A O 1
ATOM 1422 N N . ASP A 1 189 ? 2.544 31.754 -42.167 1.00 43.19 189 ASP A N 1
ATOM 1423 C CA . ASP A 1 189 ? 1.781 32.447 -43.204 1.00 43.19 189 ASP A CA 1
ATOM 1424 C C . ASP A 1 189 ? 2.558 33.697 -43.640 1.00 43.19 189 ASP A C 1
ATOM 1426 O O . ASP A 1 189 ? 2.741 34.627 -42.847 1.00 43.19 189 ASP A O 1
ATOM 1430 N N . PRO A 1 190 ? 3.054 33.747 -44.890 1.00 50.22 190 PRO A N 1
ATOM 1431 C CA . PRO A 1 190 ? 3.550 34.966 -45.487 1.00 50.22 190 PRO A CA 1
ATOM 1432 C C . PRO A 1 190 ? 2.369 35.660 -46.172 1.00 50.22 190 PRO A C 1
ATOM 1434 O O . PRO A 1 190 ? 2.026 35.333 -47.307 1.00 50.22 190 PRO A O 1
ATOM 1437 N N . SER A 1 191 ? 1.751 36.642 -45.516 1.00 39.00 191 SER A N 1
ATOM 1438 C CA . SER A 1 191 ? 0.929 37.612 -46.249 1.00 39.00 191 SER A CA 1
ATOM 1439 C C . SER A 1 191 ? 1.856 38.579 -46.976 1.00 39.00 191 SER A C 1
ATOM 1441 O O . SER A 1 191 ? 2.229 39.641 -46.482 1.00 39.00 191 SER A O 1
ATOM 1443 N N . ASP A 1 192 ? 2.266 38.122 -48.150 1.00 38.97 192 ASP A N 1
ATOM 1444 C CA . ASP A 1 192 ? 2.880 38.880 -49.223 1.00 38.97 192 ASP A CA 1
ATOM 1445 C C . ASP A 1 192 ? 1.774 39.723 -49.892 1.00 38.97 192 ASP A C 1
ATOM 1447 O O . ASP A 1 192 ? 1.037 39.236 -50.742 1.00 38.97 192 ASP A O 1
ATOM 1451 N N . GLU A 1 193 ? 1.617 40.986 -49.488 1.00 37.03 193 GLU A N 1
ATOM 1452 C CA . GLU A 1 193 ? 0.932 42.011 -50.290 1.00 37.03 193 GLU A CA 1
ATOM 1453 C C . GLU A 1 193 ? 1.917 43.168 -50.500 1.00 37.03 193 GLU A C 1
ATOM 1455 O O . GLU A 1 193 ? 2.153 44.046 -49.669 1.00 37.03 193 GLU A O 1
ATOM 1460 N N . SER A 1 194 ? 2.566 43.056 -51.650 1.00 37.91 194 SER A N 1
ATOM 1461 C CA . SER A 1 194 ? 3.492 43.971 -52.289 1.00 37.91 194 SER A CA 1
ATOM 1462 C C . SER A 1 194 ? 2.940 45.394 -52.480 1.00 37.91 194 SER A C 1
ATOM 1464 O O . SER A 1 194 ? 1.806 45.601 -52.898 1.00 37.91 194 SER A O 1
ATOM 1466 N N . SER A 1 195 ? 3.872 46.353 -52.408 1.00 39.28 195 SER A N 1
ATOM 1467 C CA . SER A 1 195 ? 3.963 47.592 -53.210 1.00 39.28 195 SER A CA 1
ATOM 1468 C C . SER A 1 195 ? 2.947 48.727 -53.009 1.00 39.28 195 SER A C 1
ATOM 1470 O O . SER A 1 195 ? 1.785 48.639 -53.386 1.00 39.28 195 SER A O 1
ATOM 1472 N N . GLY A 1 196 ? 3.473 49.888 -52.600 1.00 28.12 196 GLY A N 1
ATOM 1473 C CA . GLY A 1 196 ? 2.797 51.181 -52.718 1.00 28.12 196 GLY A CA 1
ATOM 1474 C C . GLY A 1 196 ? 3.600 52.338 -52.120 1.00 28.12 196 GLY A C 1
ATOM 1475 O O . GLY A 1 196 ? 3.348 52.763 -51.001 1.00 28.12 196 GLY A O 1
ATOM 1476 N N . GLU A 1 197 ? 4.587 52.832 -52.865 1.00 36.47 197 GLU A N 1
ATOM 1477 C CA . GLU A 1 197 ? 5.310 54.092 -52.631 1.00 36.47 197 GLU A CA 1
ATOM 1478 C C . GLU A 1 197 ? 4.370 55.295 -52.384 1.00 36.47 197 GLU A C 1
ATOM 1480 O O . GLU A 1 197 ? 3.405 55.478 -53.124 1.00 36.47 197 GLU A O 1
ATOM 1485 N N . GLY A 1 198 ? 4.732 56.198 -51.457 1.00 29.56 198 GLY A N 1
ATOM 1486 C CA . GLY A 1 198 ? 4.403 57.626 -51.608 1.00 29.56 198 GLY A CA 1
ATOM 1487 C C . GLY A 1 198 ? 3.893 58.411 -50.389 1.00 29.56 198 GLY A C 1
ATOM 1488 O O . GLY A 1 198 ? 2.700 58.497 -50.150 1.00 29.56 198 GLY A O 1
ATOM 1489 N N . SER A 1 199 ? 4.812 59.181 -49.798 1.00 33.06 199 SER A N 1
ATOM 1490 C CA . SER A 1 199 ? 4.646 60.595 -49.403 1.00 33.06 199 SER A CA 1
ATOM 1491 C C . SER A 1 199 ? 3.825 61.010 -48.159 1.00 33.06 199 SER A C 1
ATOM 1493 O O . SER A 1 199 ? 2.661 60.702 -47.951 1.00 33.06 199 SER A O 1
ATOM 1495 N N . THR A 1 200 ? 4.499 61.846 -47.367 1.00 36.66 200 THR A N 1
ATOM 1496 C CA . THR A 1 200 ? 4.154 62.580 -46.135 1.00 36.66 200 THR A CA 1
ATOM 1497 C C . THR A 1 200 ? 2.808 63.333 -46.086 1.00 36.66 200 THR A C 1
ATOM 1499 O O . THR A 1 200 ? 2.564 64.164 -46.958 1.00 36.66 200 THR A O 1
ATOM 1502 N N . LYS A 1 201 ? 2.062 63.234 -44.964 1.00 32.38 201 LYS A N 1
ATOM 1503 C CA . LYS A 1 201 ? 1.822 64.304 -43.945 1.00 32.38 201 LYS A CA 1
ATOM 1504 C C . LYS A 1 201 ? 0.623 64.012 -43.006 1.00 32.38 201 LYS A C 1
ATOM 1506 O O . LYS A 1 201 ? -0.492 63.861 -43.469 1.00 32.38 201 LYS A O 1
ATOM 1511 N N . ALA A 1 202 ? 0.916 64.056 -41.701 1.00 38.84 202 ALA A N 1
ATOM 1512 C CA . ALA A 1 202 ? 0.195 64.616 -40.537 1.00 38.84 202 ALA A CA 1
ATOM 1513 C C . ALA A 1 202 ? -1.359 64.623 -40.394 1.00 38.84 202 ALA A C 1
ATOM 1515 O O . ALA A 1 202 ? -2.068 65.085 -41.279 1.00 38.84 202 ALA A O 1
ATOM 1516 N N . VAL A 1 203 ? -1.778 64.375 -39.131 1.00 34.19 203 VAL A N 1
ATOM 1517 C CA . VAL A 1 203 ? -2.856 65.007 -38.308 1.00 34.19 203 VAL A CA 1
ATOM 1518 C C . VAL A 1 203 ? -3.968 64.063 -37.772 1.00 34.19 203 VAL A C 1
ATOM 1520 O O . VAL A 1 203 ? -4.822 63.614 -38.517 1.00 34.19 203 VAL A O 1
ATOM 1523 N N . ASP A 1 204 ? -3.929 63.878 -36.440 1.00 31.83 204 ASP A N 1
ATOM 1524 C CA . ASP A 1 204 ? -4.992 63.932 -35.398 1.00 31.83 204 ASP A CA 1
ATOM 1525 C C . ASP A 1 204 ? -6.211 62.962 -35.347 1.00 31.83 204 ASP A C 1
ATOM 1527 O O . ASP A 1 204 ? -7.035 62.893 -36.247 1.00 31.83 204 ASP A O 1
ATOM 1531 N N . LYS A 1 205 ? -6.333 62.349 -34.152 1.00 37.50 205 LYS A N 1
ATOM 1532 C CA . LYS A 1 205 ? -7.504 61.936 -33.333 1.00 37.50 205 LYS A CA 1
ATOM 1533 C C . LYS A 1 205 ? -8.667 61.050 -33.843 1.00 37.50 205 LYS A C 1
ATOM 1535 O O . LYS A 1 205 ? -9.495 61.462 -34.644 1.00 37.50 205 LYS A O 1
ATOM 1540 N N . SER A 1 206 ? -8.889 60.013 -33.018 1.00 35.16 206 SER A N 1
ATOM 1541 C CA . SER A 1 206 ? -10.119 59.630 -32.271 1.00 35.16 206 SER A CA 1
ATOM 1542 C C . SER A 1 206 ? -10.859 58.326 -32.629 1.00 35.16 206 SER A C 1
ATOM 1544 O O . SER A 1 206 ? -11.271 58.129 -33.761 1.00 35.16 206 SER A O 1
ATOM 1546 N N . ASN A 1 207 ? -11.034 57.540 -31.551 1.00 36.56 207 ASN A N 1
ATOM 1547 C CA . ASN A 1 207 ? -12.056 56.566 -31.132 1.00 36.56 207 ASN A CA 1
ATOM 1548 C C . ASN A 1 207 ? -12.461 55.323 -31.945 1.00 36.56 207 ASN A C 1
ATOM 1550 O O . ASN A 1 207 ? -12.833 55.414 -33.105 1.00 36.56 207 ASN A O 1
ATOM 1554 N N . ASP A 1 208 ? -12.490 54.226 -31.166 1.00 38.75 208 ASP A N 1
ATOM 1555 C CA . ASP A 1 208 ? -13.421 53.086 -31.107 1.00 38.75 208 ASP A CA 1
ATOM 1556 C C . ASP A 1 208 ? -13.792 52.365 -32.410 1.00 38.75 208 ASP A C 1
ATOM 1558 O O . ASP A 1 208 ? -14.512 52.897 -33.244 1.00 38.75 208 ASP A O 1
ATOM 1562 N N . ASP A 1 209 ? -13.391 51.096 -32.531 1.00 36.06 209 ASP A N 1
ATOM 1563 C CA . ASP A 1 209 ? -14.345 49.997 -32.336 1.00 36.06 209 ASP A CA 1
ATOM 1564 C C . ASP A 1 209 ? -13.645 48.626 -32.286 1.00 36.06 209 ASP A C 1
ATOM 1566 O O . ASP A 1 209 ? -12.601 48.378 -32.890 1.00 36.06 209 ASP A O 1
ATOM 1570 N N . ASP A 1 210 ? -14.258 47.787 -31.466 1.00 47.97 210 ASP A N 1
ATOM 1571 C CA . ASP A 1 210 ? -13.939 46.445 -30.996 1.00 47.97 210 ASP A CA 1
ATOM 1572 C C . ASP A 1 210 ? -14.164 45.402 -32.111 1.00 47.97 210 ASP A C 1
ATOM 1574 O O . ASP A 1 210 ? -15.307 45.224 -32.528 1.00 47.97 210 ASP A O 1
ATOM 1578 N N . ASP A 1 211 ? -13.125 44.704 -32.599 1.00 40.81 211 ASP A N 1
ATOM 1579 C CA . ASP A 1 211 ? -13.304 43.346 -33.144 1.00 40.81 211 ASP A CA 1
ATOM 1580 C C . ASP A 1 211 ? -11.995 42.541 -33.268 1.00 40.81 211 ASP A C 1
ATOM 1582 O O . ASP A 1 211 ? -11.059 42.902 -33.981 1.00 40.81 211 ASP A O 1
ATOM 1586 N N . SER A 1 212 ? -12.022 41.365 -32.643 1.00 44.66 212 SER A N 1
ATOM 1587 C CA . SER A 1 212 ? -11.246 40.159 -32.954 1.00 44.66 212 SER A CA 1
ATOM 1588 C C . SER A 1 212 ? -9.708 40.208 -32.861 1.00 44.66 212 SER A C 1
ATOM 1590 O O . SER A 1 212 ? -9.007 40.683 -33.748 1.00 44.66 212 SER A O 1
ATOM 1592 N N . CYS A 1 213 ? -9.155 39.570 -31.825 1.00 46.56 213 CYS A N 1
ATOM 1593 C CA . CYS A 1 213 ? -8.561 38.235 -31.986 1.00 46.56 213 CYS A CA 1
ATOM 1594 C C . CYS A 1 213 ? -8.197 37.653 -30.605 1.00 46.56 213 CYS A C 1
ATOM 1596 O O . CYS A 1 213 ? -7.049 37.698 -30.165 1.00 46.56 213 CYS A O 1
ATOM 1598 N N . ASP A 1 214 ? -9.188 37.076 -29.921 1.00 49.12 214 ASP A N 1
ATOM 1599 C CA . ASP A 1 214 ? -8.924 35.930 -29.045 1.00 49.12 214 ASP A CA 1
ATOM 1600 C C . ASP A 1 214 ? -8.529 34.770 -29.972 1.00 49.12 214 ASP A C 1
ATOM 1602 O O . ASP A 1 214 ? -9.372 34.045 -30.501 1.00 49.12 214 ASP A O 1
ATOM 1606 N N . GLY A 1 215 ? -7.236 34.669 -30.261 1.00 43.91 215 GLY A N 1
ATOM 1607 C CA . GLY A 1 215 ? -6.699 33.733 -31.237 1.00 43.91 215 GLY A CA 1
ATOM 1608 C C . GLY A 1 215 ? -5.260 33.382 -30.915 1.00 43.91 215 GLY A C 1
ATOM 1609 O O . GLY A 1 215 ? -4.348 33.864 -31.569 1.00 43.91 215 GLY A O 1
ATOM 1610 N N . ASP A 1 216 ? -5.105 32.544 -29.891 1.00 50.75 216 ASP A N 1
ATOM 1611 C CA . ASP A 1 216 ? -3.939 31.692 -29.656 1.00 50.75 216 ASP A CA 1
ATOM 1612 C C . ASP A 1 216 ? -2.599 32.441 -29.538 1.00 50.75 216 ASP A C 1
ATOM 1614 O O . ASP A 1 216 ? -1.796 32.525 -30.466 1.00 50.75 216 ASP A O 1
ATOM 1618 N N . LEU A 1 217 ? -2.350 32.996 -28.347 1.00 44.75 217 LEU A N 1
ATOM 1619 C CA . LEU A 1 217 ? -1.035 33.491 -27.943 1.00 44.75 217 LEU A CA 1
ATOM 1620 C C . LEU A 1 217 ? -0.034 32.325 -27.893 1.00 44.75 217 LEU A C 1
ATOM 1622 O O . LEU A 1 217 ? 0.217 31.748 -26.839 1.00 44.75 217 LEU A O 1
ATOM 1626 N N . GLY A 1 218 ? 0.523 32.025 -29.066 1.00 58.25 218 GLY A N 1
ATOM 1627 C CA . GLY A 1 218 ? 1.886 31.581 -29.323 1.00 58.25 218 GLY A CA 1
ATOM 1628 C C . GLY A 1 218 ? 2.440 30.522 -28.383 1.00 58.25 218 GLY A C 1
ATOM 1629 O O . GLY A 1 218 ? 3.130 30.851 -27.421 1.00 58.25 218 GLY A O 1
ATOM 1630 N N . ASN A 1 219 ? 2.261 29.255 -28.752 1.00 59.56 219 ASN A N 1
ATOM 1631 C CA . ASN A 1 219 ? 3.106 28.174 -28.244 1.00 59.56 219 ASN A CA 1
ATOM 1632 C C . ASN A 1 219 ? 3.703 27.322 -29.369 1.00 59.56 219 ASN A C 1
ATOM 1634 O O . ASN A 1 219 ? 4.024 26.147 -29.178 1.00 59.56 219 ASN A O 1
ATOM 1638 N N . ASP A 1 220 ? 3.828 27.910 -30.554 1.00 72.62 220 ASP A N 1
ATOM 1639 C CA . ASP A 1 220 ? 4.414 27.224 -31.683 1.00 72.62 220 ASP A CA 1
ATOM 1640 C C . ASP A 1 220 ? 5.944 27.313 -31.663 1.00 72.62 220 ASP A C 1
ATOM 1642 O O . ASP A 1 220 ? 6.530 28.368 -31.415 1.00 72.62 220 ASP A O 1
ATOM 1646 N N . LEU A 1 221 ? 6.595 26.194 -31.976 1.00 75.81 221 LEU A N 1
ATOM 1647 C CA . LEU A 1 221 ? 8.051 26.095 -31.986 1.00 75.81 221 LEU A CA 1
ATOM 1648 C C . LEU A 1 221 ? 8.645 26.755 -33.231 1.00 75.81 221 LEU A C 1
ATOM 1650 O O . LEU A 1 221 ? 8.170 26.536 -34.353 1.00 75.81 221 LEU A O 1
ATOM 1654 N N . SER A 1 222 ? 9.753 27.477 -33.056 1.00 84.88 222 SER A N 1
ATOM 1655 C CA . SER A 1 222 ? 10.585 27.910 -34.180 1.00 84.88 222 SER A CA 1
ATOM 1656 C C . SER A 1 222 ? 11.114 26.703 -34.973 1.00 84.88 222 SER A C 1
ATOM 1658 O O . SER A 1 222 ? 11.206 25.587 -34.447 1.00 84.88 222 SER A O 1
ATOM 1660 N N . PRO A 1 223 ? 11.509 26.881 -36.245 1.00 83.12 223 PRO A N 1
ATOM 1661 C CA . PRO A 1 223 ? 12.093 25.802 -37.042 1.00 83.12 223 PRO A CA 1
ATOM 1662 C C . PRO A 1 223 ? 13.319 25.150 -36.382 1.00 83.12 223 PRO A C 1
ATOM 1664 O O . PRO A 1 223 ? 13.551 23.948 -36.536 1.00 83.12 223 PRO A O 1
ATOM 1667 N N . GLU A 1 224 ? 14.110 25.927 -35.644 1.00 85.25 224 GLU A N 1
ATOM 1668 C CA . GLU A 1 224 ? 15.261 25.461 -34.874 1.00 85.25 224 GLU A CA 1
ATOM 1669 C C . GLU A 1 224 ? 14.829 24.615 -33.670 1.00 85.25 224 GLU A C 1
ATOM 1671 O O . GLU A 1 224 ? 15.346 23.512 -33.480 1.00 85.25 224 GLU A O 1
ATOM 1676 N N . GLU A 1 225 ? 13.844 25.075 -32.898 1.00 85.81 225 GLU A N 1
ATOM 1677 C CA . GLU A 1 225 ? 13.284 24.324 -31.767 1.00 85.81 225 GLU A CA 1
ATOM 1678 C C . GLU A 1 225 ? 12.590 23.039 -32.231 1.00 85.81 225 GLU A C 1
ATOM 1680 O O . GLU A 1 225 ? 12.758 21.986 -31.615 1.00 85.81 225 GLU A O 1
ATOM 1685 N N . MET A 1 226 ? 11.904 23.071 -33.376 1.00 87.81 226 MET A N 1
ATOM 1686 C CA . MET A 1 226 ? 11.277 21.888 -33.963 1.00 87.81 226 MET A CA 1
ATOM 1687 C C . MET A 1 226 ? 12.317 20.838 -34.382 1.00 87.81 226 MET A C 1
ATOM 1689 O O . MET A 1 226 ? 12.098 19.639 -34.196 1.00 87.81 226 MET A O 1
ATOM 1693 N N . LYS A 1 227 ? 13.489 21.252 -34.886 1.00 87.75 227 LYS A N 1
ATOM 1694 C CA . LYS A 1 227 ? 14.608 20.325 -35.149 1.00 87.75 227 LYS A CA 1
ATOM 1695 C C . LYS A 1 227 ? 15.131 19.696 -33.857 1.00 87.75 227 LYS A C 1
ATOM 1697 O O . LYS A 1 227 ? 15.405 18.496 -33.842 1.00 87.75 227 LYS A O 1
ATOM 1702 N N . ILE A 1 228 ? 15.247 20.473 -32.778 1.00 88.00 228 ILE A N 1
ATOM 1703 C CA . ILE A 1 228 ? 15.659 19.960 -31.461 1.00 88.00 228 ILE A CA 1
ATOM 1704 C C . ILE A 1 228 ? 14.647 18.922 -30.961 1.00 88.00 228 ILE A C 1
ATOM 1706 O O . ILE A 1 228 ? 15.044 17.828 -30.559 1.00 88.00 228 ILE A O 1
ATOM 1710 N N . VAL A 1 229 ? 13.348 19.213 -31.066 1.00 88.06 229 VAL A N 1
ATOM 1711 C CA . VAL A 1 229 ? 12.270 18.286 -30.692 1.00 88.06 229 VAL A CA 1
ATOM 1712 C C . VAL A 1 229 ? 12.318 17.001 -31.514 1.00 88.06 229 VAL A C 1
ATOM 1714 O O . VAL A 1 229 ? 12.194 15.915 -30.947 1.00 88.06 229 VAL A O 1
ATOM 1717 N N . GLN A 1 230 ? 12.553 17.076 -32.825 1.00 88.06 230 GLN A N 1
ATOM 1718 C CA . GLN A 1 230 ? 12.682 15.888 -33.676 1.00 88.06 230 GLN A CA 1
ATOM 1719 C C . GLN A 1 230 ? 13.882 15.015 -33.281 1.00 88.06 230 GLN A C 1
ATOM 1721 O O . GLN A 1 230 ? 13.744 13.793 -33.175 1.00 88.06 230 GLN A O 1
ATOM 1726 N N . LEU A 1 231 ? 15.042 15.626 -33.016 1.00 90.19 231 LEU A N 1
ATOM 1727 C CA . LEU A 1 231 ? 16.239 14.908 -32.567 1.00 90.19 231 LEU A CA 1
ATOM 1728 C C . LEU A 1 231 ? 16.020 14.249 -31.202 1.00 90.19 231 LEU A C 1
ATOM 1730 O O . LEU A 1 231 ? 16.313 13.065 -31.034 1.00 90.19 231 LEU A O 1
ATOM 1734 N N . ALA A 1 232 ? 15.448 14.980 -30.246 1.00 89.31 232 ALA A N 1
ATOM 1735 C CA . ALA A 1 232 ? 15.113 14.441 -28.935 1.00 89.31 232 ALA A CA 1
ATOM 1736 C C . ALA A 1 232 ? 14.072 13.309 -29.041 1.00 89.31 232 ALA A C 1
ATOM 1738 O O . ALA A 1 232 ? 14.227 12.272 -28.400 1.00 89.31 232 ALA A O 1
ATOM 1739 N N . THR A 1 233 ? 13.071 13.440 -29.919 1.00 89.88 233 THR A N 1
ATOM 1740 C CA . THR A 1 233 ? 12.062 12.394 -30.173 1.00 89.88 233 THR A CA 1
ATOM 1741 C C . THR A 1 233 ? 12.707 11.110 -30.692 1.00 89.88 233 THR A C 1
ATOM 1743 O O . THR A 1 233 ? 12.340 10.014 -30.258 1.00 89.88 233 THR A O 1
ATOM 1746 N N . ALA A 1 234 ? 13.677 11.221 -31.606 1.00 89.69 234 ALA A N 1
ATOM 1747 C CA . ALA A 1 234 ? 14.422 10.073 -32.116 1.00 89.69 234 ALA A CA 1
ATOM 1748 C C . ALA A 1 234 ? 15.223 9.390 -30.996 1.00 89.69 234 ALA A C 1
ATOM 1750 O O . ALA A 1 234 ? 15.112 8.179 -30.820 1.00 89.69 234 ALA A O 1
ATOM 1751 N N . ILE A 1 235 ? 15.943 10.166 -30.179 1.00 89.94 235 ILE A N 1
ATOM 1752 C CA . ILE A 1 235 ? 16.715 9.643 -29.041 1.00 89.94 235 ILE A CA 1
ATOM 1753 C C . ILE A 1 235 ? 15.808 8.901 -28.052 1.00 89.94 235 ILE A C 1
ATOM 1755 O O . ILE A 1 235 ? 16.084 7.752 -27.709 1.00 89.94 235 ILE A O 1
ATOM 1759 N N . VAL A 1 236 ? 14.701 9.514 -27.619 1.00 88.81 236 VAL A N 1
ATOM 1760 C CA . VAL A 1 236 ? 13.771 8.886 -26.665 1.00 88.81 236 VAL A CA 1
ATOM 1761 C C . VAL A 1 236 ? 13.134 7.624 -27.267 1.00 88.81 236 VAL A C 1
ATOM 1763 O O . VAL A 1 236 ? 12.923 6.639 -26.557 1.00 88.81 236 VAL A O 1
ATOM 1766 N N . SER A 1 237 ? 12.883 7.602 -28.582 1.00 89.69 237 SER A N 1
ATOM 1767 C CA . SER A 1 237 ? 12.362 6.420 -29.281 1.00 89.69 237 SER A CA 1
ATOM 1768 C C . SER A 1 237 ? 13.351 5.252 -29.265 1.00 89.69 237 SER A C 1
ATOM 1770 O O . SER A 1 237 ? 12.948 4.129 -28.957 1.00 89.69 237 SER A O 1
ATOM 1772 N N . GLU A 1 238 ? 14.633 5.505 -29.534 1.00 90.50 238 GLU A N 1
ATOM 1773 C CA . GLU A 1 238 ? 15.687 4.481 -29.484 1.00 90.50 238 GLU A CA 1
ATOM 1774 C C . GLU A 1 238 ? 15.914 3.968 -28.054 1.00 90.50 238 GLU A C 1
ATOM 1776 O O . GLU A 1 238 ? 15.973 2.758 -27.821 1.00 90.50 238 GLU A O 1
ATOM 1781 N N . ILE A 1 239 ? 15.942 4.863 -27.060 1.00 87.75 239 ILE A N 1
ATOM 1782 C CA . ILE A 1 239 ? 16.047 4.472 -25.645 1.00 87.75 239 ILE A CA 1
ATOM 1783 C C . ILE A 1 239 ? 14.870 3.572 -25.248 1.00 87.75 239 ILE A C 1
ATOM 1785 O O . ILE A 1 239 ? 15.066 2.549 -24.588 1.00 87.75 239 ILE A O 1
ATOM 1789 N N . LEU A 1 240 ? 13.648 3.889 -25.689 1.00 87.44 240 LEU A N 1
ATOM 1790 C CA . LEU A 1 240 ? 12.477 3.059 -25.415 1.00 87.44 240 LEU A CA 1
ATOM 1791 C C . LEU A 1 240 ? 12.615 1.639 -25.996 1.00 87.44 240 LEU A C 1
ATOM 1793 O O . LEU A 1 240 ? 12.137 0.683 -25.378 1.00 87.44 240 LEU A O 1
ATOM 1797 N N . VAL A 1 241 ? 13.251 1.470 -27.160 1.00 89.81 241 VAL A N 1
ATOM 1798 C CA . VAL A 1 241 ? 13.535 0.139 -27.730 1.00 89.81 241 VAL A CA 1
ATOM 1799 C C . VAL A 1 241 ? 14.482 -0.640 -26.819 1.00 89.81 241 VAL A C 1
ATOM 1801 O O . VAL A 1 241 ? 14.181 -1.784 -26.473 1.00 89.81 241 VAL A O 1
ATOM 1804 N N . VAL A 1 242 ? 15.565 -0.010 -26.357 1.00 87.62 242 VAL A N 1
ATOM 1805 C CA . VAL A 1 242 ? 16.523 -0.626 -25.423 1.00 87.62 242 VAL A CA 1
ATOM 1806 C C . VAL A 1 242 ? 15.837 -1.037 -24.117 1.00 87.62 242 VAL A C 1
ATOM 1808 O O . VAL A 1 242 ? 15.997 -2.169 -23.662 1.00 87.62 242 VAL A O 1
ATOM 1811 N N . VAL A 1 243 ? 15.010 -0.164 -23.534 1.00 85.75 243 VAL A N 1
ATOM 1812 C CA . VAL A 1 243 ? 14.269 -0.465 -22.296 1.00 85.75 243 VAL A CA 1
ATOM 1813 C C . VAL A 1 243 ? 13.314 -1.646 -22.488 1.00 85.75 243 VAL A C 1
ATOM 1815 O O . VAL A 1 243 ? 13.251 -2.523 -21.626 1.00 85.75 243 VAL A O 1
ATOM 1818 N N . LYS A 1 244 ? 12.595 -1.725 -23.616 1.00 86.62 244 LYS A N 1
ATOM 1819 C CA . LYS A 1 244 ? 11.720 -2.875 -23.921 1.00 86.62 244 LYS A CA 1
ATOM 1820 C C . LYS A 1 244 ? 12.498 -4.184 -24.011 1.00 86.62 244 LYS A C 1
ATOM 1822 O O . LYS A 1 244 ? 12.027 -5.207 -23.516 1.00 86.62 244 LYS A O 1
ATOM 1827 N N . GLU A 1 245 ? 13.677 -4.151 -24.614 1.00 87.06 245 GLU A N 1
ATOM 1828 C CA . GLU A 1 245 ? 14.523 -5.331 -24.762 1.00 87.06 245 GLU A CA 1
ATOM 1829 C C . GLU A 1 245 ? 15.104 -5.801 -23.420 1.00 87.06 245 GLU A C 1
ATOM 1831 O O . GLU A 1 245 ? 15.171 -7.001 -23.136 1.00 87.06 245 GLU A O 1
ATOM 1836 N N . LEU A 1 246 ? 15.432 -4.858 -22.538 1.00 83.19 246 LEU A N 1
ATOM 1837 C CA . LEU A 1 246 ? 15.819 -5.151 -21.162 1.00 83.19 246 LEU A CA 1
ATOM 1838 C C . LEU A 1 246 ? 14.661 -5.758 -20.358 1.00 83.19 246 LEU A C 1
ATOM 1840 O O . LEU A 1 246 ? 14.858 -6.777 -19.699 1.00 83.19 246 LEU A O 1
ATOM 1844 N N . ILE A 1 247 ? 13.440 -5.219 -20.469 1.00 83.56 247 ILE A N 1
ATOM 1845 C CA . ILE A 1 247 ? 12.240 -5.816 -19.850 1.00 83.56 247 ILE A CA 1
ATOM 1846 C C . ILE A 1 247 ? 12.042 -7.254 -20.341 1.00 83.56 247 ILE A C 1
ATOM 1848 O O . ILE A 1 247 ? 11.775 -8.153 -19.539 1.00 83.56 247 ILE A O 1
ATOM 1852 N N . ARG A 1 248 ? 12.195 -7.493 -21.650 1.00 85.38 248 ARG A N 1
ATOM 1853 C CA . ARG A 1 248 ? 12.083 -8.830 -22.247 1.00 85.38 248 ARG A CA 1
ATOM 1854 C C . ARG A 1 248 ? 13.137 -9.781 -21.678 1.00 85.38 248 ARG A C 1
ATOM 1856 O O . ARG A 1 248 ? 12.812 -10.921 -21.358 1.00 85.38 248 ARG A O 1
ATOM 1863 N N . SER A 1 249 ? 14.364 -9.297 -21.505 1.00 81.38 249 SER A N 1
ATOM 1864 C CA . SER A 1 249 ? 15.468 -10.056 -20.912 1.00 81.38 249 SER A CA 1
ATOM 1865 C C . SER A 1 249 ? 15.186 -10.409 -19.450 1.00 81.38 249 SER A C 1
ATOM 1867 O O . SER A 1 249 ? 15.252 -11.577 -19.089 1.00 81.38 249 SER A O 1
ATOM 1869 N N . ILE A 1 250 ? 14.754 -9.447 -18.629 1.00 77.06 250 ILE A N 1
ATOM 1870 C CA . ILE A 1 250 ? 14.355 -9.688 -17.229 1.00 77.06 250 ILE A CA 1
ATOM 1871 C C . ILE A 1 250 ? 13.191 -10.679 -17.144 1.00 77.06 250 ILE A C 1
ATOM 1873 O O . ILE A 1 250 ? 13.188 -11.566 -16.295 1.00 77.06 250 ILE A O 1
ATOM 1877 N N . THR A 1 251 ? 12.217 -10.572 -18.048 1.00 78.56 251 THR A N 1
ATOM 1878 C CA . THR A 1 251 ? 11.077 -11.497 -18.098 1.00 78.56 251 THR A CA 1
ATOM 1879 C C . THR A 1 251 ? 11.520 -12.922 -18.434 1.00 78.56 251 THR A C 1
ATOM 1881 O O . THR A 1 251 ? 11.031 -13.871 -17.825 1.00 78.56 251 THR A O 1
ATOM 1884 N N . ALA A 1 252 ? 12.462 -13.090 -19.365 1.00 78.19 252 ALA A N 1
ATOM 1885 C CA . ALA A 1 252 ? 13.043 -14.396 -19.677 1.00 78.19 252 ALA A CA 1
ATOM 1886 C C . ALA A 1 252 ? 13.841 -14.964 -18.489 1.00 78.19 252 ALA A C 1
ATOM 1888 O O . ALA A 1 252 ? 13.745 -16.152 -18.192 1.00 78.19 252 ALA A O 1
ATOM 1889 N N . LEU A 1 253 ? 14.562 -14.106 -17.763 1.00 69.31 253 LEU A N 1
ATOM 1890 C CA . LEU A 1 253 ? 15.301 -14.486 -16.559 1.00 69.31 253 LEU A CA 1
ATOM 1891 C C . LEU A 1 253 ? 14.366 -14.956 -15.428 1.00 69.31 253 LEU A C 1
ATOM 1893 O O . LEU A 1 253 ? 14.636 -15.981 -14.809 1.00 69.31 253 LEU A O 1
ATOM 1897 N N . LEU A 1 254 ? 13.221 -14.294 -15.222 1.00 66.81 254 LEU A N 1
ATOM 1898 C CA . LEU A 1 254 ? 12.175 -14.736 -14.280 1.00 66.81 254 LEU A CA 1
ATOM 1899 C C . LEU A 1 254 ? 11.620 -16.131 -14.609 1.00 66.81 254 LEU A C 1
ATOM 1901 O O . LEU A 1 254 ? 11.217 -16.876 -13.717 1.00 66.81 254 LEU A O 1
ATOM 1905 N N . GLN A 1 255 ? 11.566 -16.494 -15.892 1.00 67.94 255 GLN A N 1
ATOM 1906 C CA . GLN A 1 255 ? 11.125 -17.826 -16.312 1.00 67.94 255 GLN A CA 1
ATOM 1907 C C . GLN A 1 255 ? 12.191 -18.895 -16.025 1.00 67.94 255 GLN A C 1
ATOM 1909 O O . GLN A 1 255 ? 11.828 -20.030 -15.727 1.00 67.94 255 GLN A O 1
ATOM 1914 N N . GLN A 1 256 ? 13.478 -18.529 -16.058 1.00 62.56 256 GLN A N 1
ATOM 1915 C CA . GLN A 1 256 ? 14.608 -19.424 -15.781 1.00 62.56 256 GLN A CA 1
ATOM 1916 C C . GLN A 1 256 ? 14.920 -19.593 -14.287 1.00 62.56 256 GLN A C 1
ATOM 1918 O O . GLN A 1 256 ? 15.332 -20.679 -13.894 1.00 62.56 256 GLN A O 1
ATOM 1923 N N . GLU A 1 257 ? 14.666 -18.591 -13.437 1.00 54.25 257 GLU A N 1
ATOM 1924 C CA . GLU A 1 257 ? 14.802 -18.709 -11.968 1.00 54.25 257 GLU A CA 1
ATOM 1925 C C . GLU A 1 257 ? 13.930 -19.849 -11.397 1.00 54.25 257 GLU A C 1
ATOM 1927 O O . GLU A 1 257 ? 14.275 -20.476 -10.399 1.00 54.25 257 GLU A O 1
ATOM 1932 N N . ASN A 1 258 ? 12.829 -20.183 -12.080 1.00 52.62 258 ASN A N 1
ATOM 1933 C CA . ASN A 1 258 ? 11.968 -21.317 -11.737 1.00 52.62 258 ASN A CA 1
ATOM 1934 C C . ASN A 1 258 ? 12.508 -22.686 -12.206 1.00 52.62 258 ASN A C 1
ATOM 1936 O O . ASN A 1 258 ? 11.907 -23.704 -11.860 1.00 52.62 258 ASN A O 1
ATOM 1940 N N . SER A 1 259 ? 13.587 -22.740 -13.003 1.00 52.75 259 SER A N 1
ATOM 1941 C CA . SER A 1 259 ? 14.109 -23.990 -13.579 1.00 52.75 259 SER A CA 1
ATOM 1942 C C . SER A 1 259 ? 15.608 -24.240 -13.404 1.00 52.75 259 SER A C 1
ATOM 1944 O O . SER A 1 259 ? 16.002 -25.387 -13.572 1.00 52.75 259 SER A O 1
ATOM 1946 N N . ASP A 1 260 ? 16.445 -23.247 -13.085 1.00 47.34 260 ASP A N 1
ATOM 1947 C CA . ASP A 1 260 ? 17.877 -23.470 -12.844 1.00 47.34 260 ASP A CA 1
ATOM 1948 C C . ASP A 1 260 ? 18.528 -22.375 -11.983 1.00 47.34 260 ASP A C 1
ATOM 1950 O O . ASP A 1 260 ? 18.214 -21.190 -12.091 1.00 47.34 260 ASP A O 1
ATOM 1954 N N . GLY A 1 261 ? 19.485 -22.787 -11.144 1.00 49.31 261 GLY A N 1
ATOM 1955 C CA . GLY A 1 261 ? 20.181 -21.981 -10.128 1.00 49.31 261 GLY A CA 1
ATOM 1956 C C . GLY A 1 261 ? 21.169 -20.935 -10.660 1.00 49.31 261 GLY A C 1
ATOM 1957 O O . GLY A 1 261 ? 22.265 -20.791 -10.116 1.00 49.31 261 GLY A O 1
ATOM 1958 N N . CYS A 1 262 ? 20.818 -20.202 -11.718 1.00 47.38 262 CYS A N 1
ATOM 1959 C CA . CYS A 1 262 ? 21.584 -19.040 -12.154 1.00 47.38 262 CYS A CA 1
ATOM 1960 C C . CYS A 1 262 ? 21.289 -17.863 -11.213 1.00 47.38 262 CYS A C 1
ATOM 1962 O O . CYS A 1 262 ? 20.281 -17.171 -11.347 1.00 47.38 262 CYS A O 1
ATOM 1964 N N . ALA A 1 263 ? 22.165 -17.649 -10.229 1.00 54.84 263 ALA A N 1
ATOM 1965 C CA . ALA A 1 263 ? 22.086 -16.504 -9.330 1.00 54.84 263 ALA A CA 1
ATOM 1966 C C . ALA A 1 263 ? 22.453 -15.221 -10.093 1.00 54.84 263 ALA A C 1
ATOM 1968 O O . ALA A 1 263 ? 23.619 -14.840 -10.193 1.00 54.84 263 ALA A O 1
ATOM 1969 N N . ILE A 1 264 ? 21.451 -14.562 -10.668 1.00 61.81 264 ILE A N 1
ATOM 1970 C CA . ILE A 1 264 ? 21.598 -13.217 -11.223 1.00 61.81 264 ILE A CA 1
ATOM 1971 C C . ILE A 1 264 ? 21.903 -12.269 -10.064 1.00 61.81 264 ILE A C 1
ATOM 1973 O O . ILE A 1 264 ? 21.196 -12.263 -9.054 1.00 61.81 264 ILE A O 1
ATOM 1977 N N . SER A 1 265 ? 22.948 -11.452 -10.207 1.00 69.81 265 SER A N 1
ATOM 1978 C CA . SER A 1 265 ? 23.274 -10.450 -9.197 1.00 69.81 265 SER A CA 1
ATOM 1979 C C . SER A 1 265 ? 22.194 -9.369 -9.177 1.00 69.81 265 SER A C 1
ATOM 1981 O O . SER A 1 265 ? 22.052 -8.597 -10.128 1.00 69.81 265 SER A O 1
ATOM 1983 N N . VAL A 1 266 ? 21.433 -9.318 -8.081 1.00 72.62 266 VAL A N 1
ATOM 1984 C CA . VAL A 1 266 ? 20.460 -8.253 -7.794 1.00 72.62 266 VAL A CA 1
ATOM 1985 C C . VAL A 1 266 ? 21.124 -6.883 -7.929 1.00 72.62 266 VAL A C 1
ATOM 1987 O O . VAL A 1 266 ? 20.526 -5.983 -8.510 1.00 72.62 266 VAL A O 1
ATOM 1990 N N . ASP A 1 267 ? 22.385 -6.754 -7.513 1.00 76.69 267 ASP A N 1
ATOM 1991 C CA . ASP A 1 267 ? 23.144 -5.506 -7.602 1.00 76.69 267 ASP A CA 1
ATOM 1992 C C . ASP A 1 267 ? 23.283 -5.021 -9.051 1.00 76.69 267 ASP A C 1
ATOM 1994 O O . ASP A 1 267 ? 23.078 -3.845 -9.333 1.00 76.69 267 ASP A O 1
ATOM 1998 N N . SER A 1 268 ? 23.552 -5.923 -10.002 1.00 76.00 268 SER A N 1
ATOM 1999 C CA . SER A 1 268 ? 23.656 -5.559 -11.422 1.00 76.00 268 SER A CA 1
ATOM 2000 C C . SER A 1 268 ? 22.326 -5.069 -12.003 1.00 76.00 268 SER A C 1
ATOM 2002 O O . SER A 1 268 ? 22.316 -4.181 -12.855 1.00 76.00 268 SER A O 1
ATOM 2004 N N . LEU A 1 269 ? 21.202 -5.627 -11.545 1.00 74.62 269 LEU A N 1
ATOM 2005 C CA . LEU A 1 269 ? 19.869 -5.191 -11.964 1.00 74.62 269 LEU A CA 1
ATOM 2006 C C . LEU A 1 269 ? 19.461 -3.862 -11.305 1.00 74.62 269 LEU A C 1
ATOM 2008 O O . LEU A 1 269 ? 18.801 -3.040 -11.935 1.00 74.62 269 LEU A O 1
ATOM 2012 N N . GLU A 1 270 ? 19.865 -3.630 -10.058 1.00 82.31 270 GLU A N 1
ATOM 2013 C CA . GLU A 1 270 ? 19.617 -2.372 -9.345 1.00 82.31 270 GLU A CA 1
ATOM 2014 C C . GLU A 1 270 ? 20.431 -1.212 -9.945 1.00 82.31 270 GLU A C 1
ATOM 2016 O O . GLU A 1 270 ? 19.901 -0.115 -10.129 1.00 82.31 270 GLU A O 1
ATOM 2021 N N . GLU A 1 271 ? 21.690 -1.445 -10.339 1.00 80.81 271 GLU A N 1
ATOM 2022 C CA . GLU A 1 271 ? 22.494 -0.456 -11.079 1.00 80.81 271 GLU A CA 1
ATOM 2023 C C . GLU A 1 271 ? 21.818 -0.030 -12.388 1.00 80.81 271 GLU A C 1
ATOM 2025 O O . GLU A 1 271 ? 21.844 1.145 -12.763 1.00 80.81 271 GLU A O 1
ATOM 2030 N N . LEU A 1 272 ? 21.129 -0.957 -13.055 1.00 72.44 272 LEU A N 1
ATOM 2031 C CA . LEU A 1 272 ? 20.402 -0.655 -14.280 1.00 72.44 272 LEU A CA 1
ATOM 2032 C C . LEU A 1 272 ? 19.266 0.351 -14.049 1.00 72.44 272 LEU A C 1
ATOM 2034 O O . LEU A 1 272 ? 19.013 1.172 -14.923 1.00 72.44 272 LEU A O 1
ATOM 2038 N N . LEU A 1 273 ? 18.616 0.348 -12.880 1.00 70.25 273 LEU A N 1
ATOM 2039 C CA . LEU A 1 273 ? 17.566 1.317 -12.533 1.00 70.25 273 LEU A CA 1
ATOM 2040 C C . LEU A 1 273 ? 18.103 2.699 -12.144 1.00 70.25 273 LEU A C 1
ATOM 2042 O O . LEU A 1 273 ? 17.358 3.684 -12.201 1.00 70.25 273 LEU A O 1
ATOM 2046 N N . LYS A 1 274 ? 19.385 2.808 -11.786 1.00 71.38 274 LYS A N 1
ATOM 2047 C CA . LYS A 1 274 ? 20.017 4.110 -11.541 1.00 71.38 274 LYS A CA 1
ATOM 2048 C C . LYS A 1 274 ? 20.186 4.903 -12.834 1.00 71.38 274 LYS A C 1
ATOM 2050 O O . LYS A 1 274 ? 20.068 6.124 -12.805 1.00 71.38 274 LYS A O 1
ATOM 2055 N N . LEU A 1 275 ? 20.378 4.225 -13.969 1.00 62.09 275 LEU A N 1
ATOM 2056 C CA . LEU A 1 275 ? 20.566 4.878 -15.266 1.00 62.09 275 LEU A CA 1
ATOM 2057 C C . LEU A 1 275 ? 19.314 5.656 -15.734 1.00 62.09 275 LEU A C 1
ATOM 2059 O O . LEU A 1 275 ? 19.484 6.815 -16.097 1.00 62.09 275 LEU A O 1
ATOM 2063 N N . PRO A 1 276 ? 18.070 5.123 -15.681 1.00 52.88 276 PRO A N 1
ATOM 2064 C CA . PRO A 1 276 ? 16.851 5.862 -16.026 1.00 52.88 276 PRO A CA 1
ATOM 2065 C C . PRO A 1 276 ? 16.439 6.955 -15.035 1.00 52.88 276 PRO A C 1
ATOM 2067 O O . PRO A 1 276 ? 15.889 7.966 -15.460 1.00 52.88 276 PRO A O 1
ATOM 2070 N N . ARG A 1 277 ? 16.684 6.782 -13.725 1.00 48.84 277 ARG A N 1
ATOM 2071 C CA . ARG A 1 277 ? 16.277 7.766 -12.697 1.00 48.84 277 ARG A CA 1
ATOM 2072 C C . ARG A 1 277 ? 16.997 9.110 -12.825 1.00 48.84 277 ARG A C 1
ATOM 2074 O O . ARG A 1 277 ? 16.432 10.126 -12.444 1.00 48.84 277 ARG A O 1
ATOM 2081 N N . ILE A 1 278 ? 18.190 9.124 -13.418 1.00 45.34 278 ILE A N 1
ATOM 2082 C CA . ILE A 1 278 ? 18.934 10.353 -13.735 1.00 45.34 278 ILE A CA 1
ATOM 2083 C C . ILE A 1 278 ? 18.178 11.230 -14.756 1.00 45.34 278 ILE A C 1
ATOM 2085 O O . ILE A 1 278 ? 18.347 12.444 -14.754 1.00 45.34 278 ILE A O 1
ATOM 2089 N N . TRP A 1 279 ? 17.303 10.649 -15.586 1.00 39.56 279 TRP A N 1
ATOM 2090 C CA . TRP A 1 279 ? 16.586 11.372 -16.645 1.00 39.56 279 TRP A CA 1
ATOM 2091 C C . TRP A 1 279 ? 15.203 11.892 -16.232 1.00 39.56 279 TRP A C 1
ATOM 2093 O O . TRP A 1 279 ? 14.604 12.636 -16.998 1.00 39.56 279 TRP A O 1
ATOM 2103 N N . SER A 1 280 ? 14.678 11.512 -15.057 1.00 36.19 280 SER A N 1
ATOM 2104 C CA . SER A 1 280 ? 13.348 11.954 -14.591 1.00 36.19 280 SER A CA 1
ATOM 2105 C C . SER A 1 280 ? 13.390 13.074 -13.545 1.00 36.19 280 SER A C 1
ATOM 2107 O O . SER A 1 280 ? 12.343 13.446 -13.022 1.00 36.19 280 SER A O 1
ATOM 2109 N N . THR A 1 281 ? 14.577 13.562 -13.180 1.00 32.25 281 THR A N 1
ATOM 2110 C CA . THR A 1 281 ? 14.771 14.645 -12.195 1.00 32.25 281 THR A CA 1
ATOM 2111 C C . THR A 1 281 ? 15.433 15.888 -12.798 1.00 32.25 281 THR A C 1
ATOM 2113 O O . THR A 1 281 ? 16.037 16.664 -12.060 1.00 32.25 281 THR A O 1
ATOM 2116 N N . GLY A 1 282 ? 15.366 16.049 -14.122 1.00 32.44 282 GLY A N 1
ATOM 2117 C CA . GLY A 1 282 ? 15.807 17.247 -14.844 1.00 32.44 282 GLY A CA 1
ATOM 2118 C C . GLY A 1 282 ? 14.634 18.136 -15.211 1.00 32.44 282 GLY A C 1
ATOM 2119 O O . GLY A 1 282 ? 13.610 17.565 -15.642 1.00 32.44 282 GLY A O 1
#